Protein AF-J7L8Z0-F1 (afdb_monomer_lite)

Sequence (323 aa):
MDLDLRAHRSLLRGHLERHDTALLTEAPDPDLFAWCDGHVHELVLPVGTTVPPVPPPPPVTTMNRRTERAGSDGWVSAHLYTDSTLFLQVLAALSDLPGLLDAPVEAWFVRYRDHEGPHLRLRVKASAPTGALESALGRWASDLQTAGVLHTLATRAYRPEYARYGPSPAMEAAETVFVHDSRSALAQLDAANEGFGSYRVLSALSLLRIGQAMGASPAWLTEHLPRSVRPVDREALDLARHLYTHPDELPSELALVWERRDRSLATYRRHLNHPRRVLSSLWHMHHNRVHGPDREDEHHLLSLTRALVLSLLHHPQSAHALI

Structure (mmCIF, N/CA/C/O backbone):
data_AF-J7L8Z0-F1
#
_entry.id   AF-J7L8Z0-F1
#
loop_
_atom_site.group_PDB
_atom_site.id
_atom_site.type_symbol
_atom_site.label_atom_id
_atom_site.label_alt_id
_atom_site.label_comp_id
_atom_site.label_asym_id
_atom_site.label_entity_id
_atom_site.label_seq_id
_atom_site.pdbx_PDB_ins_code
_atom_site.Cartn_x
_atom_site.Cartn_y
_atom_site.Cartn_z
_atom_site.occupancy
_atom_site.B_iso_or_equiv
_atom_site.auth_seq_id
_atom_site.auth_comp_id
_atom_site.auth_asym_id
_atom_site.auth_atom_id
_atom_site.pdbx_PDB_model_num
ATOM 1 N N . MET A 1 1 ? 59.253 -20.540 -29.337 1.00 83.19 1 MET A N 1
ATOM 2 C CA . MET A 1 1 ? 60.391 -19.882 -30.020 1.00 83.19 1 MET A CA 1
ATOM 3 C C . MET A 1 1 ? 61.459 -20.939 -30.224 1.00 83.19 1 MET A C 1
ATOM 5 O O . MET A 1 1 ? 61.767 -21.629 -29.269 1.00 83.19 1 MET A O 1
ATOM 9 N N . ASP A 1 2 ? 61.985 -21.074 -31.434 1.00 87.81 2 ASP A N 1
ATOM 10 C CA . ASP A 1 2 ? 62.998 -22.084 -31.788 1.00 87.81 2 ASP A CA 1
ATOM 11 C C . ASP A 1 2 ? 64.369 -21.411 -31.962 1.00 87.81 2 ASP A C 1
ATOM 13 O O . ASP A 1 2 ? 64.502 -20.526 -32.807 1.00 87.81 2 ASP A O 1
ATOM 17 N N . LEU A 1 3 ? 65.363 -21.792 -31.154 1.00 89.00 3 LEU A N 1
ATOM 18 C CA . LEU A 1 3 ? 66.690 -21.165 -31.129 1.00 89.00 3 LEU A CA 1
ATOM 19 C C . LEU A 1 3 ? 67.636 -21.647 -32.238 1.00 89.00 3 LEU A C 1
ATOM 21 O O . LEU A 1 3 ? 68.645 -20.981 -32.490 1.00 89.00 3 LEU A O 1
ATOM 25 N N . ASP A 1 4 ? 67.310 -22.716 -32.958 1.00 91.62 4 ASP A N 1
ATOM 26 C CA . ASP A 1 4 ? 68.096 -23.137 -34.120 1.00 91.62 4 ASP A CA 1
ATOM 27 C C . ASP A 1 4 ? 67.864 -22.182 -35.301 1.00 91.62 4 ASP A C 1
ATOM 29 O O . ASP A 1 4 ? 68.780 -21.848 -36.072 1.00 91.62 4 ASP A O 1
ATOM 33 N N . LEU A 1 5 ? 66.673 -21.581 -35.361 1.00 93.50 5 LEU A N 1
ATOM 34 C CA . LEU A 1 5 ? 66.310 -20.584 -36.360 1.00 93.50 5 LEU A CA 1
ATOM 35 C C . LEU A 1 5 ? 66.966 -19.222 -36.079 1.00 93.50 5 LEU A C 1
ATOM 37 O O . LEU A 1 5 ? 66.805 -18.598 -35.027 1.00 93.50 5 LEU A O 1
ATOM 41 N N . ARG A 1 6 ? 67.703 -18.699 -37.071 1.00 92.00 6 ARG A N 1
ATOM 42 C CA . ARG A 1 6 ? 68.396 -17.396 -36.969 1.00 92.00 6 ARG A CA 1
ATOM 43 C C . ARG A 1 6 ? 67.443 -16.230 -36.690 1.00 92.00 6 ARG A C 1
ATOM 45 O O . ARG A 1 6 ? 67.796 -15.335 -35.927 1.00 92.00 6 ARG A O 1
ATOM 52 N N . ALA A 1 7 ? 66.246 -16.249 -37.276 1.00 90.62 7 ALA A N 1
ATOM 53 C CA . ALA A 1 7 ? 65.253 -15.191 -37.097 1.00 90.62 7 ALA A CA 1
ATOM 54 C C . ALA A 1 7 ? 64.799 -15.069 -35.631 1.00 90.62 7 ALA A C 1
ATOM 56 O O . ALA A 1 7 ? 64.769 -13.976 -35.073 1.00 90.62 7 ALA A O 1
ATOM 57 N N . HIS A 1 8 ? 64.537 -16.195 -34.970 1.00 93.69 8 HIS A N 1
ATOM 58 C CA . HIS A 1 8 ? 64.130 -16.233 -33.565 1.00 93.69 8 HIS A CA 1
ATOM 59 C C . HIS A 1 8 ? 65.249 -15.817 -32.608 1.00 93.69 8 HIS A C 1
ATOM 61 O O . HIS A 1 8 ? 65.003 -15.072 -31.662 1.00 93.69 8 HIS A O 1
ATOM 67 N N . ARG A 1 9 ? 66.501 -16.202 -32.890 1.00 93.50 9 ARG A N 1
ATOM 68 C CA . ARG A 1 9 ? 67.661 -15.696 -32.136 1.00 93.50 9 ARG A CA 1
ATOM 69 C C . ARG A 1 9 ? 67.802 -14.179 -32.234 1.00 93.50 9 ARG A C 1
ATOM 71 O O . ARG A 1 9 ? 68.155 -13.538 -31.247 1.00 93.50 9 ARG A O 1
ATOM 78 N N . SER A 1 10 ? 67.500 -13.600 -33.397 1.00 93.19 10 SER A N 1
ATOM 79 C CA . SER A 1 10 ? 67.490 -12.144 -33.569 1.00 93.19 10 SER A CA 1
ATOM 80 C C . SER A 1 10 ? 66.391 -11.476 -32.739 1.00 93.19 10 SER A C 1
ATOM 82 O O . SER A 1 10 ? 66.625 -10.406 -32.183 1.00 93.19 10 SER A O 1
ATOM 84 N N . LEU A 1 11 ? 65.217 -12.106 -32.613 1.00 92.00 11 LEU A N 1
ATOM 85 C CA . LEU A 1 11 ? 64.127 -11.610 -31.765 1.00 92.00 11 LEU A CA 1
ATOM 86 C C . LEU A 1 11 ? 64.491 -11.653 -30.278 1.00 92.00 11 LEU A C 1
ATOM 88 O O . LEU A 1 11 ? 64.279 -10.663 -29.582 1.00 92.00 11 LEU A O 1
ATOM 92 N N . LEU A 1 12 ? 65.088 -12.754 -29.807 1.00 92.88 12 LEU A N 1
ATOM 93 C CA . LEU A 1 12 ? 65.561 -12.862 -28.424 1.00 92.88 12 LEU A CA 1
ATOM 94 C C . LEU A 1 12 ? 66.636 -11.812 -28.118 1.00 92.88 12 LEU A C 1
ATOM 96 O O . LEU A 1 12 ? 66.564 -11.142 -27.092 1.00 92.88 12 LEU A O 1
ATOM 100 N N . ARG A 1 13 ? 67.599 -11.618 -29.029 1.00 92.19 13 ARG A N 1
ATOM 101 C CA . ARG A 1 13 ? 68.627 -10.579 -28.884 1.00 92.19 13 ARG A CA 1
ATOM 102 C C . ARG A 1 13 ? 68.011 -9.184 -28.807 1.00 92.19 13 ARG A C 1
ATOM 104 O O . ARG A 1 13 ? 68.317 -8.448 -27.880 1.00 92.19 13 ARG A O 1
ATOM 111 N N . GLY A 1 14 ? 67.090 -8.860 -29.713 1.00 94.00 14 GLY A N 1
ATOM 112 C CA . GLY A 1 14 ? 66.403 -7.570 -29.695 1.00 94.00 14 GLY A CA 1
ATOM 113 C C . GLY A 1 14 ? 65.519 -7.360 -28.460 1.00 94.00 14 GLY A C 1
ATOM 114 O O . GLY A 1 14 ? 65.266 -6.215 -28.098 1.00 94.00 14 GLY A O 1
ATOM 115 N N . HIS A 1 15 ? 65.025 -8.426 -27.820 1.00 91.50 15 HIS A N 1
ATOM 116 C CA . HIS A 1 15 ? 64.326 -8.341 -26.533 1.00 91.50 15 HIS A CA 1
ATOM 117 C C . HIS A 1 15 ? 65.303 -8.054 -25.384 1.00 91.50 15 HIS A C 1
ATOM 119 O O . HIS A 1 15 ? 65.047 -7.156 -24.587 1.00 91.50 15 HIS A O 1
ATOM 125 N N . LEU A 1 16 ? 66.442 -8.753 -25.340 1.00 94.56 16 LEU A N 1
ATOM 126 C CA . LEU A 1 16 ? 67.491 -8.539 -24.338 1.00 94.56 16 LEU A CA 1
ATOM 127 C C . LEU A 1 16 ? 68.101 -7.136 -24.421 1.00 94.56 16 LEU A C 1
ATOM 129 O O . LEU A 1 16 ? 68.278 -6.500 -23.394 1.00 94.56 16 LEU A O 1
ATOM 133 N N . GLU A 1 17 ? 68.341 -6.618 -25.625 1.00 94.25 17 GLU A N 1
ATOM 134 C CA . GLU A 1 17 ? 68.818 -5.241 -25.832 1.00 94.25 17 GLU A CA 1
ATOM 135 C C . GLU A 1 17 ? 67.828 -4.179 -25.324 1.00 94.25 17 GLU A C 1
ATOM 137 O O . GLU A 1 17 ? 68.221 -3.049 -25.051 1.00 94.25 17 GLU A O 1
ATOM 142 N N . ARG A 1 18 ? 66.535 -4.519 -25.219 1.00 92.31 18 ARG A N 1
ATOM 143 C CA . ARG A 1 18 ? 65.474 -3.598 -24.782 1.00 92.31 18 ARG A CA 1
ATOM 144 C C . ARG A 1 18 ? 65.127 -3.701 -23.300 1.00 92.31 18 ARG A C 1
ATOM 146 O O . ARG A 1 18 ? 64.624 -2.728 -22.745 1.00 92.31 18 ARG A O 1
ATOM 153 N N . HIS A 1 19 ? 65.313 -4.867 -22.689 1.00 90.88 19 HIS A N 1
ATOM 154 C CA . HIS A 1 19 ? 64.791 -5.167 -21.352 1.00 90.88 19 HIS A CA 1
ATOM 155 C C . HIS A 1 19 ? 65.843 -5.754 -20.394 1.00 90.88 19 HIS A C 1
ATOM 157 O O . HIS A 1 19 ? 65.486 -6.154 -19.285 1.00 90.88 19 HIS A O 1
ATOM 163 N N . ASP A 1 20 ? 67.112 -5.825 -20.819 1.00 88.69 20 ASP A N 1
ATOM 164 C CA . ASP A 1 20 ? 68.312 -6.318 -20.111 1.00 88.69 20 ASP A CA 1
ATOM 165 C C . ASP A 1 20 ? 68.251 -7.759 -19.570 1.00 88.69 20 ASP A C 1
ATOM 167 O O . ASP A 1 20 ? 69.265 -8.335 -19.177 1.00 88.69 20 ASP A O 1
ATOM 171 N N . THR A 1 21 ? 67.076 -8.386 -19.574 1.00 90.50 21 THR A N 1
ATOM 172 C CA . THR A 1 21 ? 66.820 -9.729 -19.053 1.00 90.50 21 THR A CA 1
ATOM 173 C C . THR A 1 21 ? 65.762 -10.435 -19.898 1.00 90.50 21 THR A C 1
ATOM 175 O O . THR A 1 21 ? 64.920 -9.799 -20.530 1.00 90.50 21 THR A O 1
ATOM 178 N N . ALA A 1 22 ? 65.814 -11.768 -19.935 1.00 90.88 22 ALA A N 1
ATOM 179 C CA . ALA A 1 22 ? 64.791 -12.603 -20.555 1.00 90.88 22 ALA A CA 1
ATOM 180 C C . ALA A 1 22 ? 64.582 -13.859 -19.706 1.00 90.88 22 ALA A C 1
ATOM 182 O O . ALA A 1 22 ? 65.549 -14.537 -19.353 1.00 90.88 22 ALA A O 1
ATOM 183 N N . LEU A 1 23 ? 63.324 -14.178 -19.399 1.00 91.25 23 LEU A N 1
ATOM 184 C CA . LEU A 1 23 ? 62.951 -15.449 -18.786 1.00 91.25 23 LEU A CA 1
ATOM 185 C C . LEU A 1 23 ? 62.635 -16.452 -19.897 1.00 91.25 23 LEU A C 1
ATOM 187 O O . LEU A 1 23 ? 61.749 -16.215 -20.716 1.00 91.25 23 LEU A O 1
ATOM 191 N N . LEU A 1 24 ? 63.359 -17.568 -19.918 1.00 89.06 24 LEU A N 1
ATOM 192 C CA . LEU A 1 24 ? 63.098 -18.680 -20.823 1.00 89.06 24 LEU A CA 1
ATOM 193 C C . LEU A 1 24 ? 62.499 -19.828 -20.019 1.00 89.06 24 LEU A C 1
ATOM 195 O O . LEU A 1 24 ? 63.087 -20.270 -19.033 1.00 89.06 24 LEU A O 1
ATOM 199 N N . THR A 1 25 ? 61.339 -20.305 -20.451 1.00 88.44 25 THR A N 1
ATOM 200 C CA . THR A 1 25 ? 60.729 -21.532 -19.948 1.00 88.44 25 THR A CA 1
ATOM 201 C C . THR A 1 25 ? 60.770 -22.592 -21.035 1.00 88.44 25 THR A C 1
ATOM 203 O O . THR A 1 25 ? 60.732 -22.282 -22.229 1.00 88.44 25 THR A O 1
ATOM 206 N N . GLU A 1 26 ? 60.890 -23.848 -20.619 1.00 86.19 26 GLU A N 1
ATOM 207 C CA . GLU A 1 26 ? 60.828 -24.978 -21.535 1.00 86.19 26 GLU A CA 1
ATOM 208 C C . GLU A 1 26 ? 59.459 -25.005 -22.221 1.00 86.19 26 GLU A C 1
ATOM 210 O O . GLU A 1 26 ? 58.419 -24.828 -21.578 1.00 86.19 26 GLU A O 1
ATOM 215 N N . ALA A 1 27 ? 59.467 -25.162 -23.544 1.00 81.94 27 ALA A N 1
ATOM 216 C CA . ALA A 1 27 ? 58.235 -25.352 -24.285 1.00 81.94 27 ALA A CA 1
ATOM 217 C C . ALA A 1 27 ? 57.724 -26.777 -24.016 1.00 81.94 27 ALA A C 1
ATOM 219 O O . ALA A 1 27 ? 58.529 -27.707 -24.031 1.00 81.94 27 ALA A O 1
ATOM 220 N N . PRO A 1 28 ? 56.416 -26.966 -23.781 1.00 78.12 28 PRO A N 1
ATOM 221 C CA . PRO A 1 28 ? 55.851 -28.304 -23.662 1.00 78.12 28 PRO A CA 1
ATOM 222 C C . PRO A 1 28 ? 56.090 -29.102 -24.950 1.00 78.12 28 PRO A C 1
ATOM 224 O O . PRO A 1 28 ? 56.156 -28.525 -26.040 1.00 78.12 28 PRO A O 1
ATOM 227 N N . ASP A 1 29 ? 56.199 -30.422 -24.808 1.00 81.12 29 ASP A N 1
ATOM 228 C CA . ASP A 1 29 ? 56.335 -31.344 -25.936 1.00 81.12 29 ASP A CA 1
ATOM 229 C C . ASP A 1 29 ? 55.181 -31.123 -26.940 1.00 81.12 29 ASP A C 1
ATOM 231 O O . ASP A 1 29 ? 54.016 -31.117 -26.522 1.00 81.12 29 ASP A O 1
ATOM 235 N N . PRO A 1 30 ? 55.468 -30.908 -28.240 1.00 72.50 30 PRO A N 1
ATOM 236 C CA . PRO A 1 30 ? 54.448 -30.743 -29.272 1.00 72.50 30 PRO A CA 1
ATOM 237 C C . PRO A 1 30 ? 53.369 -31.837 -29.275 1.00 72.50 30 PRO A C 1
ATOM 239 O O . PRO A 1 30 ? 52.206 -31.539 -29.563 1.00 72.50 30 PRO A O 1
ATOM 242 N N . ASP A 1 31 ? 53.716 -33.069 -28.891 1.00 77.62 31 ASP A N 1
ATOM 243 C CA . ASP A 1 31 ? 52.784 -34.200 -28.851 1.00 77.62 31 ASP A CA 1
ATOM 244 C C . ASP A 1 31 ? 51.709 -34.045 -27.755 1.00 77.62 31 ASP A C 1
ATOM 246 O O . ASP A 1 31 ? 50.625 -34.628 -27.847 1.00 77.62 31 ASP A O 1
ATOM 250 N N . LEU A 1 32 ? 51.934 -33.188 -26.748 1.00 75.75 32 LEU A N 1
ATOM 251 C CA . LEU A 1 32 ? 50.948 -32.882 -25.701 1.00 75.75 32 LEU A CA 1
ATOM 252 C C . LEU A 1 32 ? 49.736 -32.099 -26.224 1.00 75.75 32 LEU A C 1
ATOM 254 O O . LEU A 1 32 ? 48.696 -32.073 -25.565 1.00 75.75 32 LEU A O 1
ATOM 258 N N . PHE A 1 33 ? 49.834 -31.488 -27.408 1.00 78.00 33 PHE A N 1
ATOM 259 C CA . PHE A 1 33 ? 48.729 -30.762 -28.039 1.00 78.00 33 PHE A CA 1
ATOM 260 C C . PHE A 1 33 ? 47.867 -31.644 -28.958 1.00 78.00 33 PHE A C 1
ATOM 262 O O . PHE A 1 33 ? 46.893 -31.155 -29.534 1.00 78.00 33 PHE A O 1
ATOM 269 N N . ALA A 1 34 ? 48.178 -32.942 -29.085 1.00 77.31 34 ALA A N 1
ATOM 270 C CA . ALA A 1 34 ? 47.503 -33.857 -30.012 1.00 77.31 34 ALA A CA 1
ATOM 271 C C . ALA A 1 34 ? 45.989 -33.994 -29.770 1.00 77.31 34 ALA A C 1
ATOM 273 O O . ALA A 1 34 ? 45.238 -34.278 -30.697 1.00 77.31 34 ALA A O 1
ATOM 274 N N . TRP A 1 35 ? 45.514 -33.749 -28.545 1.00 80.88 35 TRP A N 1
ATOM 275 C CA . TRP A 1 35 ? 44.084 -33.793 -28.224 1.00 80.88 35 TRP A CA 1
ATOM 276 C C . TRP A 1 35 ? 43.274 -32.628 -28.820 1.00 80.88 35 TRP A C 1
ATOM 278 O O . TRP A 1 35 ? 42.047 -32.684 -28.829 1.00 80.88 35 TRP A O 1
ATOM 288 N N . CYS A 1 36 ? 43.948 -31.590 -29.321 1.00 83.69 36 CYS A N 1
ATOM 289 C CA . CYS A 1 36 ? 43.356 -30.428 -29.980 1.00 83.69 36 CYS A CA 1
ATOM 290 C C . CYS A 1 36 ? 43.982 -30.229 -31.375 1.00 83.69 36 CYS A C 1
ATOM 292 O O . CYS A 1 36 ? 44.401 -29.127 -31.718 1.00 83.69 36 CYS A O 1
ATOM 294 N N . ASP A 1 37 ? 44.138 -31.313 -32.146 1.00 81.00 37 ASP A N 1
ATOM 295 C CA . ASP A 1 37 ? 44.726 -31.320 -33.500 1.00 81.00 37 ASP A CA 1
ATOM 296 C C . ASP A 1 37 ? 46.104 -30.625 -33.600 1.00 81.00 37 ASP A C 1
ATOM 298 O O . ASP A 1 37 ? 46.476 -30.065 -34.631 1.00 81.00 37 ASP A O 1
ATOM 302 N N . GLY A 1 38 ? 46.884 -30.641 -32.512 1.00 80.38 38 GLY A N 1
ATOM 303 C CA . GLY A 1 38 ? 48.198 -29.994 -32.446 1.00 80.38 38 GLY A CA 1
ATOM 304 C C . GLY A 1 38 ? 48.155 -28.478 -32.207 1.00 80.38 38 GLY A C 1
ATOM 305 O O . GLY A 1 38 ? 49.195 -27.820 -32.262 1.00 80.38 38 GLY A O 1
ATOM 306 N N . HIS A 1 39 ? 46.984 -27.898 -31.926 1.00 80.62 39 HIS A N 1
ATOM 307 C CA . HIS A 1 39 ? 46.839 -26.476 -31.619 1.00 80.62 39 HIS A CA 1
ATOM 308 C C . HIS A 1 39 ? 47.124 -26.160 -30.144 1.00 80.62 39 HIS A C 1
ATOM 310 O O . HIS A 1 39 ? 46.625 -26.821 -29.230 1.00 80.62 39 HIS A O 1
ATOM 316 N N . VAL A 1 40 ? 47.869 -25.073 -29.910 1.00 83.25 40 VAL A N 1
ATOM 317 C CA . VAL A 1 40 ? 48.102 -24.503 -28.572 1.00 83.25 40 VAL A CA 1
ATOM 318 C C . VAL A 1 40 ? 46.790 -23.954 -28.004 1.00 83.25 40 VAL A C 1
ATOM 320 O O . VAL A 1 40 ? 46.080 -23.214 -28.683 1.00 83.25 40 VAL A O 1
ATOM 323 N N . HIS A 1 41 ? 46.482 -24.288 -26.753 1.00 82.75 41 HIS A N 1
ATOM 324 C CA . HIS A 1 41 ? 45.248 -23.896 -26.069 1.00 82.75 41 HIS A CA 1
ATOM 325 C C . HIS A 1 41 ? 45.503 -23.648 -24.574 1.00 82.75 41 HIS A C 1
ATOM 327 O O . HIS A 1 41 ? 46.445 -24.185 -23.993 1.00 82.75 41 HIS A O 1
ATOM 333 N N . GLU A 1 42 ? 44.639 -22.853 -23.943 1.00 84.69 42 GLU A N 1
ATOM 334 C CA . GLU A 1 42 ? 44.657 -22.566 -22.505 1.00 84.69 42 GLU A CA 1
ATOM 335 C C . GLU A 1 42 ? 43.303 -22.948 -21.896 1.00 84.69 42 GLU A C 1
ATOM 337 O O . GLU A 1 42 ? 42.250 -22.632 -22.452 1.00 84.69 42 GLU A O 1
ATOM 342 N N . LEU A 1 43 ? 43.326 -23.635 -20.751 1.00 82.69 43 LEU A N 1
ATOM 343 C CA . LEU A 1 43 ? 42.126 -23.990 -19.995 1.00 82.69 43 LEU A CA 1
ATOM 344 C C . LEU A 1 43 ? 42.038 -23.123 -18.741 1.00 82.69 43 LEU A C 1
ATOM 346 O O . LEU A 1 43 ? 42.836 -23.267 -17.817 1.00 82.69 43 LEU A O 1
ATOM 350 N N . VAL A 1 44 ? 41.029 -22.255 -18.689 1.00 86.88 44 VAL A N 1
ATOM 351 C CA . VAL A 1 44 ? 40.745 -21.420 -17.517 1.00 86.88 44 VAL A CA 1
ATOM 352 C C . VAL A 1 44 ? 39.599 -22.044 -16.732 1.00 86.88 44 VAL A C 1
ATOM 354 O O . VAL A 1 44 ? 38.452 -22.046 -17.175 1.00 86.88 44 VAL A O 1
ATOM 357 N N . LEU A 1 45 ? 39.912 -22.575 -15.551 1.00 85.62 45 LEU A N 1
ATOM 358 C CA . LEU A 1 45 ? 38.937 -23.194 -14.656 1.00 85.62 45 LEU A CA 1
ATOM 359 C C . LEU A 1 45 ? 38.660 -22.260 -13.469 1.00 85.62 45 LEU A C 1
ATOM 361 O O . LEU A 1 45 ? 39.488 -22.177 -12.558 1.00 85.62 45 LEU A O 1
ATOM 365 N N . PRO A 1 46 ? 37.519 -21.547 -13.438 1.00 77.69 46 PRO A N 1
ATOM 366 C CA . PRO A 1 46 ? 37.149 -20.764 -12.271 1.00 77.69 46 PRO A CA 1
ATOM 367 C C . PRO A 1 46 ? 36.807 -21.710 -11.120 1.00 77.69 46 PRO A C 1
ATOM 369 O O . PRO A 1 46 ? 35.897 -22.533 -11.217 1.00 77.69 46 PRO A O 1
ATOM 372 N N . VAL A 1 47 ? 37.533 -21.580 -10.015 1.00 84.75 47 VAL A N 1
ATOM 373 C CA . VAL A 1 47 ? 37.254 -22.322 -8.784 1.00 84.75 47 VAL A CA 1
ATOM 374 C C . VAL A 1 47 ? 36.490 -21.441 -7.802 1.00 84.75 47 VAL A C 1
ATOM 376 O O . VAL A 1 47 ? 36.815 -20.271 -7.603 1.00 84.75 47 VAL A O 1
ATOM 379 N N . GLY A 1 48 ? 35.457 -22.014 -7.189 1.00 82.69 48 GLY A N 1
ATOM 380 C CA . GLY A 1 48 ? 34.668 -21.396 -6.128 1.00 82.69 48 GLY A CA 1
ATOM 381 C C . GLY A 1 48 ? 34.684 -22.268 -4.878 1.00 82.69 48 GLY A C 1
ATOM 382 O O . GLY A 1 48 ? 34.829 -23.487 -4.962 1.00 82.69 48 GLY A O 1
ATOM 383 N N . THR A 1 49 ? 34.546 -21.652 -3.706 1.00 81.25 49 THR A N 1
ATOM 384 C CA . THR A 1 49 ? 34.424 -22.403 -2.452 1.00 81.25 49 THR A CA 1
ATOM 385 C C . THR A 1 49 ? 33.099 -23.167 -2.407 1.00 81.25 49 THR A C 1
ATOM 387 O O . THR A 1 49 ? 32.048 -22.620 -2.738 1.00 81.25 49 THR A O 1
ATOM 390 N N . THR A 1 50 ? 33.137 -24.429 -1.979 1.00 81.00 50 THR A N 1
ATOM 391 C CA . THR A 1 50 ? 31.940 -25.225 -1.653 1.00 81.00 50 THR A CA 1
ATOM 392 C C . THR A 1 50 ? 31.473 -25.004 -0.212 1.00 81.00 50 THR A C 1
ATOM 394 O O . THR A 1 50 ? 30.442 -25.537 0.197 1.00 81.00 50 THR A O 1
ATOM 397 N N . VAL A 1 51 ? 32.218 -24.213 0.568 1.00 84.06 51 VAL A N 1
ATOM 398 C CA . VAL A 1 51 ? 31.861 -23.852 1.940 1.00 84.06 51 VAL A CA 1
ATOM 399 C C . VAL A 1 51 ? 30.762 -22.786 1.901 1.00 84.06 51 VAL A C 1
ATOM 401 O O . VAL A 1 51 ? 30.939 -21.768 1.225 1.00 84.06 51 VAL A O 1
ATOM 404 N N . PRO A 1 52 ? 29.648 -22.968 2.635 1.00 72.56 52 PRO A N 1
ATOM 405 C CA . PRO A 1 52 ? 28.628 -21.937 2.763 1.00 72.56 52 PRO A CA 1
ATOM 406 C C . PRO A 1 52 ? 29.257 -20.640 3.290 1.00 72.56 52 PRO A C 1
ATOM 408 O O . PRO A 1 52 ? 30.002 -20.692 4.274 1.00 72.56 52 PRO A O 1
ATOM 411 N N . PRO A 1 53 ? 28.985 -19.476 2.677 1.00 75.19 53 PRO A N 1
ATOM 412 C CA . PRO A 1 53 ? 29.511 -18.216 3.175 1.00 75.19 53 PRO A CA 1
ATOM 413 C C . PRO A 1 53 ? 29.025 -17.993 4.608 1.00 75.19 53 PRO A C 1
ATOM 415 O O . PRO A 1 53 ? 27.830 -18.100 4.893 1.00 75.19 53 PRO A O 1
ATOM 418 N N . VAL A 1 54 ? 29.952 -17.670 5.513 1.00 78.56 54 VAL A N 1
ATOM 419 C CA . VAL A 1 54 ? 29.587 -17.192 6.849 1.00 78.56 54 VAL A CA 1
ATOM 420 C C . VAL A 1 54 ? 28.821 -15.883 6.645 1.00 78.56 54 VAL A C 1
ATOM 422 O O . VAL A 1 54 ? 29.369 -14.969 6.019 1.00 78.56 54 VAL A O 1
ATOM 425 N N . PRO A 1 55 ? 27.564 -15.772 7.115 1.00 72.38 55 PRO A N 1
ATOM 426 C CA . PRO A 1 55 ? 26.822 -14.534 6.975 1.00 72.38 55 PRO A CA 1
ATOM 427 C C . PRO A 1 55 ? 27.622 -13.413 7.6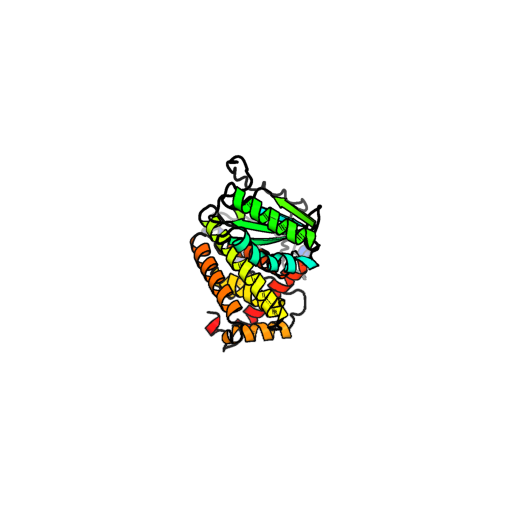48 1.00 72.38 55 PRO A C 1
ATOM 429 O O . PRO A 1 55 ? 28.069 -13.601 8.785 1.00 72.38 55 PRO A O 1
ATOM 432 N N . PRO A 1 56 ? 27.819 -12.255 6.991 1.00 69.50 56 PRO A N 1
ATOM 433 C CA . PRO A 1 56 ? 28.394 -11.112 7.677 1.00 69.50 56 PRO A CA 1
ATOM 434 C C . PRO A 1 56 ? 27.532 -10.809 8.911 1.00 69.50 56 PRO A C 1
ATOM 436 O O . PRO A 1 56 ? 26.301 -10.923 8.831 1.00 69.50 56 PRO A O 1
ATOM 439 N N . PRO A 1 57 ? 28.138 -10.444 10.057 1.00 66.19 57 PRO A N 1
ATOM 440 C CA . PRO A 1 57 ? 27.355 -10.021 11.203 1.00 66.19 57 PRO A CA 1
ATOM 441 C C . PRO A 1 57 ? 26.449 -8.866 10.755 1.00 66.19 57 PRO A C 1
ATOM 443 O O . PRO A 1 57 ? 26.915 -7.966 10.044 1.00 66.19 57 PRO A O 1
ATOM 446 N N . PRO A 1 58 ? 25.153 -8.888 11.111 1.00 59.34 58 PRO A N 1
ATOM 447 C CA . PRO A 1 58 ? 24.261 -7.801 10.751 1.00 59.34 58 PRO A CA 1
ATOM 448 C C . PRO A 1 58 ? 24.833 -6.493 11.313 1.00 59.34 58 PRO A C 1
ATOM 450 O O . PRO A 1 58 ? 25.357 -6.501 12.432 1.00 59.34 58 PRO A O 1
ATOM 453 N N . PRO A 1 59 ? 24.759 -5.370 10.578 1.00 58.91 59 PRO A N 1
ATOM 454 C CA . PRO A 1 59 ? 25.171 -4.085 11.120 1.00 58.91 59 PRO A CA 1
ATOM 455 C C . PRO A 1 59 ? 24.365 -3.813 12.394 1.00 58.91 59 PRO A C 1
ATOM 457 O O . PRO A 1 59 ? 23.148 -3.631 12.354 1.00 58.91 59 PRO A O 1
ATOM 460 N N . VAL A 1 60 ? 25.043 -3.828 13.542 1.00 49.19 60 VAL A N 1
ATOM 461 C CA . VAL A 1 60 ? 24.424 -3.516 14.829 1.00 49.19 60 VAL A CA 1
ATOM 462 C C . VAL A 1 60 ? 24.371 -2.000 14.945 1.00 49.19 60 VAL A C 1
ATOM 464 O O . VAL A 1 60 ? 25.317 -1.360 15.395 1.00 49.19 60 VAL A O 1
ATOM 467 N N . THR A 1 61 ? 23.259 -1.400 14.530 1.00 47.69 61 THR A N 1
ATOM 468 C CA . THR A 1 61 ? 22.928 -0.045 14.973 1.00 47.69 61 THR A CA 1
ATOM 469 C C . THR A 1 61 ? 22.432 -0.151 16.412 1.00 47.69 61 THR A C 1
ATOM 471 O O . THR A 1 61 ? 21.331 -0.639 16.667 1.00 47.69 61 THR A O 1
ATOM 474 N N . THR A 1 62 ? 23.251 0.267 17.375 1.00 41.00 62 THR A N 1
ATOM 475 C CA . THR A 1 62 ? 22.836 0.403 18.773 1.00 41.00 62 THR A CA 1
ATOM 476 C C . THR A 1 62 ? 21.812 1.533 18.880 1.00 41.00 62 THR A C 1
ATOM 478 O O . THR A 1 62 ? 22.142 2.706 19.021 1.00 41.00 62 THR A O 1
ATOM 481 N N . MET A 1 63 ? 20.530 1.181 18.779 1.00 50.53 63 MET A N 1
ATOM 482 C CA . MET A 1 63 ? 19.436 2.098 19.083 1.00 50.53 63 MET A CA 1
ATOM 483 C C . MET A 1 63 ? 19.361 2.287 20.596 1.00 50.53 63 MET A C 1
ATOM 485 O O . MET A 1 63 ? 19.241 1.319 21.351 1.00 50.53 63 MET A O 1
ATOM 489 N N . ASN A 1 64 ? 19.422 3.543 21.036 1.00 43.28 64 ASN A N 1
ATOM 490 C CA . ASN A 1 64 ? 19.155 3.915 22.416 1.00 43.28 64 ASN A CA 1
ATOM 491 C C . ASN A 1 64 ? 17.704 3.515 22.725 1.00 43.28 64 ASN A C 1
ATOM 493 O O . ASN A 1 64 ? 16.768 4.141 22.224 1.00 43.28 64 ASN A O 1
ATOM 497 N N . ARG A 1 65 ? 17.510 2.417 23.468 1.00 41.06 65 ARG A N 1
ATOM 498 C CA . ARG A 1 65 ? 16.187 1.932 23.878 1.00 41.06 65 ARG A CA 1
ATOM 499 C C . ARG A 1 65 ? 15.601 2.934 24.869 1.00 41.06 65 ARG A C 1
ATOM 501 O O . ARG A 1 65 ? 15.702 2.748 26.079 1.00 41.06 65 ARG A O 1
ATOM 508 N N . ARG A 1 66 ? 14.983 4.008 24.367 1.00 49.47 66 ARG A N 1
ATOM 509 C CA . ARG A 1 66 ? 13.980 4.748 25.138 1.00 49.47 66 ARG A CA 1
ATOM 510 C C . ARG A 1 66 ? 12.976 3.701 25.614 1.00 49.47 66 ARG A C 1
ATOM 512 O O . ARG A 1 66 ? 12.469 2.941 24.797 1.00 49.47 66 ARG A O 1
ATOM 519 N N . THR A 1 67 ? 12.780 3.606 26.927 1.00 44.38 67 THR A N 1
ATOM 520 C CA . THR A 1 67 ? 11.855 2.664 27.571 1.00 44.38 67 THR A CA 1
ATOM 521 C C . THR A 1 67 ? 10.537 2.623 26.806 1.00 44.38 67 THR A C 1
ATOM 523 O O . THR A 1 67 ? 9.811 3.616 26.763 1.00 44.38 67 THR A O 1
ATOM 526 N N . GLU A 1 68 ? 10.295 1.487 26.158 1.00 51.25 68 GLU A N 1
ATOM 527 C CA . GLU A 1 68 ? 9.226 1.276 25.191 1.00 51.25 68 GLU A CA 1
ATOM 528 C C . GLU A 1 68 ? 7.876 1.341 25.910 1.00 51.25 68 GLU A C 1
ATOM 530 O O . GLU A 1 68 ? 7.577 0.521 26.778 1.00 51.25 68 GLU A O 1
ATOM 535 N N . ARG A 1 69 ? 7.059 2.337 25.571 1.00 46.03 69 ARG A N 1
ATOM 536 C CA . ARG A 1 69 ? 5.665 2.426 26.013 1.00 46.03 69 ARG A CA 1
ATOM 537 C C . ARG A 1 69 ? 4.773 2.342 24.784 1.00 46.03 69 ARG A C 1
ATOM 539 O O . ARG A 1 69 ? 5.110 2.897 23.740 1.00 46.03 69 ARG A O 1
ATOM 546 N N . ALA A 1 70 ? 3.626 1.677 24.902 1.00 51.28 70 ALA A N 1
ATOM 547 C CA . ALA A 1 70 ? 2.565 1.856 23.916 1.00 51.28 70 ALA A CA 1
ATOM 548 C C . ALA A 1 70 ? 2.262 3.366 23.798 1.00 51.28 70 ALA A C 1
ATOM 550 O O . ALA A 1 70 ? 2.162 4.054 24.814 1.00 51.28 70 ALA A O 1
ATOM 551 N N . GLY A 1 71 ? 2.226 3.894 22.571 1.00 52.56 71 GLY A N 1
ATOM 552 C CA . GLY A 1 71 ? 1.967 5.316 22.320 1.00 52.56 71 GLY A CA 1
ATOM 553 C C . GLY A 1 71 ? 3.152 6.281 22.488 1.00 52.56 71 GLY A C 1
ATOM 554 O O . GLY A 1 71 ? 2.922 7.487 22.477 1.00 52.56 71 GLY A O 1
ATOM 555 N N . SER A 1 72 ? 4.405 5.819 22.630 1.00 51.38 72 SER A N 1
ATOM 556 C CA . SER A 1 72 ? 5.552 6.716 22.891 1.00 51.38 72 SER A CA 1
ATOM 557 C C . SER A 1 72 ? 5.930 7.664 21.743 1.00 51.38 72 SER A C 1
ATOM 559 O O . SER A 1 72 ? 6.564 8.682 22.011 1.00 51.38 72 SER A O 1
ATOM 561 N N . ASP A 1 73 ? 5.502 7.374 20.509 1.00 59.72 73 ASP A N 1
ATOM 562 C CA . ASP A 1 73 ? 5.845 8.145 19.299 1.00 59.72 73 ASP A CA 1
ATOM 563 C C . ASP A 1 73 ? 4.601 8.729 18.590 1.00 59.72 73 ASP A C 1
ATOM 565 O O . ASP A 1 73 ? 4.593 8.969 17.385 1.00 59.72 73 ASP A O 1
ATOM 569 N N . GLY A 1 74 ? 3.504 8.926 19.334 1.00 80.69 74 GLY A N 1
ATOM 570 C CA . GLY A 1 74 ? 2.243 9.488 18.823 1.00 80.69 74 GLY A CA 1
ATOM 571 C C . GLY A 1 74 ? 1.342 8.501 18.068 1.00 80.69 74 GLY A C 1
ATOM 572 O O . GLY A 1 74 ? 0.200 8.837 17.772 1.00 80.69 74 GLY A O 1
ATOM 573 N N . TRP A 1 75 ? 1.818 7.282 17.801 1.00 92.00 75 TRP A N 1
ATOM 574 C CA . TRP A 1 75 ? 1.032 6.198 17.207 1.00 92.00 75 TRP A CA 1
ATOM 575 C C . TRP A 1 75 ? 0.599 5.167 18.254 1.00 92.00 75 TRP A C 1
ATOM 577 O O . TRP A 1 75 ? 1.429 4.606 18.974 1.00 92.00 75 TRP A O 1
ATOM 587 N N . VAL A 1 76 ? -0.691 4.840 18.274 1.00 93.50 76 VAL A N 1
ATOM 588 C CA . VAL A 1 76 ? -1.241 3.656 18.945 1.00 93.50 76 VAL A CA 1
ATOM 589 C C . VAL A 1 76 ? -1.266 2.505 17.942 1.00 93.50 76 VAL A C 1
ATOM 591 O O . VAL A 1 76 ? -1.849 2.633 16.866 1.00 93.50 76 VAL A O 1
ATOM 594 N N . SER A 1 77 ? -0.625 1.379 18.271 1.00 94.88 77 SER A N 1
ATOM 595 C CA . SER A 1 77 ? -0.625 0.179 17.422 1.00 94.88 77 SER A CA 1
ATOM 596 C C . SER A 1 77 ? -1.642 -0.831 17.937 1.00 94.88 77 SER A C 1
ATOM 598 O O . SER A 1 77 ? -1.417 -1.491 18.952 1.00 94.88 77 SER A O 1
ATOM 600 N N . ALA A 1 78 ? -2.744 -0.959 17.207 1.00 95.62 78 ALA A N 1
ATOM 601 C CA . ALA A 1 78 ? -3.808 -1.924 17.425 1.00 95.62 78 ALA A CA 1
ATOM 602 C C . ALA A 1 78 ? -3.615 -3.135 16.503 1.00 95.62 78 ALA A C 1
ATOM 604 O O . ALA A 1 78 ? -3.532 -3.010 15.281 1.00 95.62 78 ALA A O 1
ATOM 605 N N . HIS A 1 79 ? -3.519 -4.322 17.087 1.00 97.06 79 HIS A N 1
ATOM 606 C CA . HIS A 1 79 ? -3.525 -5.588 16.367 1.00 97.06 79 HIS A CA 1
ATOM 607 C C . HIS A 1 79 ? -4.947 -6.140 16.424 1.00 97.06 79 HIS A C 1
ATOM 609 O O . HIS A 1 79 ? -5.449 -6.466 17.499 1.00 97.06 79 HIS A O 1
ATOM 615 N N . LEU A 1 80 ? -5.594 -6.169 15.266 1.00 97.81 80 LEU A N 1
ATOM 616 C CA . LEU A 1 80 ? -6.994 -6.517 15.077 1.00 97.81 80 LEU A CA 1
ATOM 617 C C . LEU A 1 80 ? -7.054 -7.900 14.456 1.00 97.81 80 LEU A C 1
ATOM 619 O O . LEU A 1 80 ? -6.948 -8.054 13.236 1.00 97.81 80 LEU A O 1
ATOM 623 N N . TYR A 1 81 ? -7.144 -8.910 15.304 1.00 97.44 81 TYR A N 1
ATOM 624 C CA . TYR A 1 81 ? -7.192 -10.275 14.840 1.00 97.44 81 TYR A CA 1
ATOM 625 C C . TYR A 1 81 ? -8.614 -10.615 14.385 1.00 97.44 81 TYR A C 1
ATOM 627 O O . TYR A 1 81 ? -9.598 -10.358 15.089 1.00 97.44 81 TYR A O 1
ATOM 635 N N . THR A 1 82 ? -8.712 -11.180 13.180 1.00 96.75 82 THR A N 1
ATOM 636 C CA . THR A 1 82 ? -9.952 -11.641 12.535 1.00 96.75 82 THR A CA 1
ATOM 637 C C . THR A 1 82 ? -9.626 -12.568 11.362 1.00 96.75 82 THR A C 1
ATOM 639 O O . THR A 1 82 ? -8.466 -12.660 10.962 1.00 96.75 82 THR A O 1
ATOM 642 N N . ASP A 1 83 ? -10.623 -13.249 10.796 1.00 94.69 83 ASP A N 1
ATOM 643 C CA . ASP A 1 83 ? -10.429 -13.975 9.543 1.00 94.69 83 ASP A CA 1
ATOM 644 C C . ASP A 1 83 ? -10.018 -13.009 8.417 1.00 94.69 83 ASP A C 1
ATOM 646 O O . ASP A 1 83 ? -10.535 -11.896 8.293 1.00 94.69 83 ASP A O 1
ATOM 650 N N . SER A 1 84 ? -9.093 -13.441 7.561 1.00 92.62 84 SER A N 1
ATOM 651 C CA . SER A 1 84 ? -8.659 -12.669 6.394 1.00 92.62 84 SER A CA 1
ATOM 652 C C . SER A 1 84 ? -9.802 -12.241 5.466 1.00 92.62 84 SER A C 1
ATOM 654 O O . SER A 1 84 ? -9.691 -11.186 4.841 1.00 92.62 84 SER A O 1
ATOM 656 N N . THR A 1 85 ? -10.903 -12.998 5.390 1.00 92.88 85 THR A N 1
ATOM 657 C CA . THR A 1 85 ? -12.081 -12.637 4.582 1.00 92.88 85 THR A CA 1
ATOM 658 C C . THR A 1 85 ? -12.842 -11.433 5.142 1.00 92.88 85 THR A C 1
ATOM 660 O O . THR A 1 85 ? -13.603 -10.802 4.414 1.00 92.88 85 THR A O 1
ATOM 663 N N . LEU A 1 86 ? -12.634 -11.086 6.417 1.00 95.31 86 LEU A N 1
ATOM 664 C CA . LEU A 1 86 ? -13.311 -9.984 7.110 1.00 95.31 86 LEU A CA 1
ATOM 665 C C . LEU A 1 86 ? -12.472 -8.701 7.168 1.00 95.31 86 LEU A C 1
ATOM 667 O O . LEU A 1 86 ? -12.963 -7.668 7.621 1.00 95.31 86 LEU A O 1
ATOM 671 N N . PHE A 1 87 ? -11.228 -8.714 6.673 1.00 95.19 87 PHE A N 1
ATOM 672 C CA . PHE A 1 87 ? -10.348 -7.539 6.714 1.00 95.19 87 PHE A CA 1
ATOM 673 C C . PHE A 1 87 ? -10.971 -6.299 6.075 1.00 95.19 87 PHE A C 1
ATOM 675 O O . PHE A 1 87 ? -10.841 -5.210 6.626 1.00 95.19 87 PHE A O 1
ATOM 682 N N . LEU A 1 88 ? -11.660 -6.447 4.941 1.00 92.88 88 LEU A N 1
ATOM 683 C CA . LEU A 1 88 ? -12.298 -5.307 4.278 1.00 92.88 88 LEU A CA 1
ATOM 684 C C . LEU A 1 88 ? -13.460 -4.738 5.096 1.00 92.88 88 LEU A C 1
ATOM 686 O O . LEU A 1 88 ? -13.626 -3.526 5.121 1.00 92.88 88 LEU A O 1
ATOM 690 N N . GLN A 1 89 ? -14.201 -5.575 5.827 1.00 94.75 89 GLN A N 1
ATOM 691 C CA . GLN A 1 89 ? -15.273 -5.108 6.711 1.00 94.75 89 GLN A CA 1
ATOM 692 C C . GLN A 1 89 ? -14.709 -4.325 7.904 1.00 94.75 89 GLN A C 1
ATOM 694 O O . GLN A 1 89 ? -15.210 -3.251 8.225 1.00 94.75 89 GLN A O 1
ATOM 699 N N . VAL A 1 90 ? -13.613 -4.806 8.509 1.00 95.88 90 VAL A N 1
ATOM 700 C CA . VAL A 1 90 ? -12.903 -4.067 9.570 1.00 95.88 90 VAL A CA 1
ATOM 701 C C . VAL A 1 90 ? -12.387 -2.720 9.056 1.00 95.88 90 VAL A C 1
ATOM 703 O O . VAL A 1 90 ? -12.502 -1.710 9.743 1.00 95.88 90 VAL A O 1
ATOM 706 N N . LEU A 1 91 ? -11.802 -2.693 7.855 1.00 94.50 91 LEU A N 1
ATOM 707 C CA . LEU A 1 91 ? -11.242 -1.470 7.275 1.00 94.50 91 LEU A CA 1
ATOM 708 C C . LEU A 1 91 ? -12.323 -0.473 6.846 1.00 94.50 91 LEU A C 1
ATOM 710 O O . LEU A 1 91 ? -12.108 0.725 7.003 1.00 94.50 91 LEU A O 1
ATOM 714 N N . ALA A 1 92 ? -13.474 -0.944 6.362 1.00 92.75 92 ALA A N 1
ATOM 715 C CA . ALA A 1 92 ? -14.623 -0.093 6.063 1.00 92.75 92 ALA A CA 1
ATOM 716 C C . ALA A 1 92 ? -15.134 0.613 7.329 1.00 92.75 92 ALA A C 1
ATOM 718 O O . ALA A 1 92 ? -15.348 1.819 7.309 1.00 92.75 92 ALA A O 1
ATOM 719 N N . ALA A 1 93 ? -15.211 -0.098 8.459 1.00 94.19 93 ALA A N 1
ATOM 720 C CA . ALA A 1 93 ? -15.626 0.472 9.744 1.00 94.19 93 ALA A CA 1
ATOM 721 C C . ALA A 1 93 ? -14.624 1.482 10.344 1.00 94.19 93 ALA A C 1
ATOM 723 O O . ALA A 1 93 ? -14.915 2.133 11.347 1.00 94.19 93 ALA A O 1
ATOM 724 N N . LEU A 1 94 ? -13.424 1.640 9.769 1.00 92.62 94 LEU A N 1
ATOM 725 C CA . LEU A 1 94 ? -12.436 2.610 10.252 1.00 92.62 94 LEU A CA 1
ATOM 726 C C . LEU A 1 94 ? -12.930 4.063 10.120 1.00 92.62 94 LEU A C 1
ATOM 728 O O . LEU A 1 94 ? -12.457 4.934 10.853 1.00 92.62 94 LEU A O 1
ATOM 732 N N . SER A 1 95 ? -13.884 4.329 9.217 1.00 91.44 95 SER A N 1
ATOM 733 C CA . SER A 1 95 ? -14.513 5.646 9.042 1.00 91.44 95 SER A CA 1
ATOM 734 C C . SER A 1 95 ? -15.261 6.145 10.277 1.00 91.44 95 SER A C 1
ATOM 736 O O . SER A 1 95 ? -15.474 7.349 10.398 1.00 91.44 95 SER A O 1
ATOM 738 N N . ASP A 1 96 ? -15.624 5.251 11.197 1.00 92.25 96 ASP A N 1
ATOM 739 C CA . ASP A 1 96 ? -16.419 5.581 12.384 1.00 92.25 96 ASP A CA 1
ATOM 740 C C . ASP A 1 96 ? -15.543 6.132 13.519 1.00 92.25 96 ASP A C 1
ATOM 742 O O . ASP A 1 96 ? -16.001 6.871 14.396 1.00 92.25 96 ASP A O 1
ATOM 746 N N . LEU A 1 97 ? -14.247 5.807 13.490 1.00 91.75 97 LEU A N 1
ATOM 747 C CA . LEU A 1 97 ? -13.305 6.123 14.559 1.00 91.75 97 LEU A CA 1
ATOM 748 C C . LEU A 1 97 ? -13.144 7.636 14.827 1.00 91.75 97 LEU A C 1
ATOM 750 O O . LEU A 1 97 ? -13.113 8.006 16.003 1.00 91.75 97 LEU A O 1
ATOM 754 N N . PRO A 1 98 ? -13.089 8.532 13.815 1.00 92.44 98 PRO A N 1
ATOM 755 C CA . PRO A 1 98 ? -13.104 9.976 14.047 1.00 92.44 98 PRO A CA 1
ATOM 756 C C . PRO A 1 98 ? -14.335 10.458 14.824 1.00 92.44 98 PRO A C 1
ATOM 758 O O . PRO A 1 98 ? -14.200 11.308 15.700 1.00 92.44 98 PRO A O 1
ATOM 761 N N . GLY A 1 99 ? -15.518 9.894 14.550 1.00 91.44 99 GLY A N 1
ATOM 762 C CA . GLY A 1 99 ? -16.757 10.244 15.253 1.00 91.44 99 GLY A CA 1
ATOM 763 C C . GLY A 1 99 ? -16.755 9.779 16.711 1.00 91.44 99 GLY A C 1
ATOM 764 O O . GLY A 1 99 ? -17.187 10.510 17.596 1.00 91.44 99 GLY A O 1
ATOM 765 N N . LEU A 1 100 ? -16.189 8.600 16.985 1.00 91.00 100 LEU A N 1
ATOM 766 C CA . LEU A 1 100 ? -16.036 8.072 18.349 1.00 91.00 100 LEU A CA 1
ATOM 767 C C . LEU A 1 100 ? -15.021 8.843 19.206 1.00 91.00 100 LEU A C 1
ATOM 769 O O . LEU A 1 100 ? -15.054 8.720 20.437 1.00 91.00 100 LEU A O 1
ATOM 773 N N . LEU A 1 101 ? -14.103 9.572 18.564 1.00 91.62 101 LEU A N 1
ATOM 774 C CA . LEU A 1 101 ? -13.052 10.362 19.205 1.00 91.62 101 LEU A CA 1
ATOM 775 C C . LEU A 1 101 ? -13.350 11.869 19.229 1.00 91.62 101 LEU A C 1
ATOM 777 O O . LEU A 1 101 ? -12.701 12.584 19.988 1.00 91.62 101 LEU A O 1
ATOM 781 N N . ASP A 1 102 ? -14.294 12.336 18.408 1.00 91.31 102 ASP A N 1
ATOM 782 C CA . ASP A 1 102 ? -14.541 13.757 18.121 1.00 91.31 102 ASP A CA 1
ATOM 783 C C . ASP A 1 102 ? -13.263 14.503 17.682 1.00 91.31 102 ASP A C 1
ATOM 785 O O . ASP A 1 102 ? -12.960 15.621 18.097 1.00 91.31 102 ASP A O 1
ATOM 789 N N . ALA A 1 103 ? -12.441 13.834 16.867 1.00 89.75 103 ALA A N 1
ATOM 790 C CA . ALA A 1 103 ? -11.185 14.379 16.364 1.00 89.75 103 ALA A CA 1
ATOM 791 C C . ALA A 1 103 ? -10.777 13.711 15.043 1.00 89.75 103 ALA A C 1
ATOM 793 O O . ALA A 1 103 ? -11.083 12.537 14.820 1.00 89.75 103 ALA A O 1
ATOM 794 N N . PRO A 1 104 ? -10.033 14.413 14.167 1.00 92.00 104 PRO A N 1
ATOM 795 C CA . PRO A 1 104 ? -9.467 13.793 12.980 1.00 92.00 104 PRO A CA 1
ATOM 796 C C . PRO A 1 104 ? -8.463 12.704 13.366 1.00 92.00 104 PRO A C 1
ATOM 798 O O . PRO A 1 104 ? -7.662 12.858 14.293 1.00 92.00 104 PRO A O 1
ATOM 801 N N . VAL A 1 105 ? -8.490 11.616 12.600 1.00 93.56 105 VAL A N 1
ATOM 802 C CA . VAL A 1 105 ? -7.632 10.453 12.806 1.00 93.56 105 VAL A CA 1
ATOM 803 C C . VAL A 1 105 ? -6.797 10.190 11.558 1.00 93.56 105 VAL A C 1
ATOM 805 O O . VAL A 1 105 ? -7.303 10.111 10.436 1.00 93.56 105 VAL A O 1
ATOM 808 N N . GLU A 1 106 ? -5.498 10.017 11.766 1.00 95.12 106 GLU A N 1
ATOM 809 C CA . GLU A 1 106 ? -4.589 9.437 10.790 1.00 95.12 106 GLU A CA 1
ATOM 810 C C . GLU A 1 106 ? -4.423 7.955 11.089 1.00 95.12 106 GLU A C 1
ATOM 812 O O . GLU A 1 106 ? -4.191 7.553 12.229 1.00 95.12 106 GLU A O 1
ATOM 817 N N . ALA A 1 107 ? -4.534 7.132 10.053 1.00 96.69 107 ALA A N 1
ATOM 818 C CA . ALA A 1 107 ? -4.391 5.700 10.201 1.00 96.69 107 ALA A CA 1
ATOM 819 C C . ALA A 1 107 ? -3.713 5.078 8.986 1.00 96.69 107 ALA A C 1
ATOM 821 O O . ALA A 1 107 ? -3.925 5.492 7.844 1.00 96.69 107 ALA A O 1
ATOM 822 N N . TRP A 1 108 ? -2.914 4.052 9.246 1.00 98.06 108 TRP A N 1
ATOM 823 C CA . TRP A 1 108 ? -2.389 3.168 8.218 1.00 98.06 108 TRP A CA 1
ATOM 824 C C . TRP A 1 108 ? -2.374 1.732 8.717 1.00 98.06 108 TRP A C 1
ATOM 826 O O . TRP A 1 108 ? -2.266 1.465 9.917 1.00 98.06 108 TRP A O 1
ATOM 836 N N . PHE A 1 109 ? -2.489 0.793 7.785 1.00 98.31 109 PHE A N 1
ATOM 837 C CA . PHE A 1 109 ? -2.597 -0.621 8.113 1.00 98.31 109 PHE A CA 1
ATOM 838 C C . PHE A 1 109 ? -1.617 -1.471 7.312 1.00 98.31 109 PHE A C 1
ATOM 840 O O . PHE A 1 109 ? -1.069 -1.051 6.291 1.00 98.31 109 PHE A O 1
ATOM 847 N N . VAL A 1 110 ? -1.404 -2.682 7.819 1.00 97.56 110 VAL A N 1
ATOM 848 C CA . VAL A 1 110 ? -0.675 -3.775 7.171 1.00 97.56 110 VAL A CA 1
ATOM 849 C C . VAL A 1 110 ? -1.456 -5.053 7.449 1.00 97.56 110 VAL A C 1
ATOM 851 O O . VAL A 1 110 ? -1.895 -5.261 8.584 1.00 97.56 110 VAL A O 1
ATOM 854 N N . ARG A 1 111 ? -1.615 -5.906 6.437 1.00 97.50 111 ARG A N 1
ATOM 855 C CA . ARG A 1 111 ? -2.184 -7.250 6.580 1.00 97.50 111 ARG A CA 1
ATOM 856 C C . ARG A 1 111 ? -1.089 -8.198 7.047 1.00 97.50 111 ARG A C 1
ATOM 858 O O . ARG A 1 111 ? -0.019 -8.257 6.441 1.00 97.50 111 ARG A O 1
ATOM 865 N N . TYR A 1 112 ? -1.333 -8.932 8.121 1.00 95.69 112 TYR A N 1
ATOM 866 C CA . TYR A 1 112 ? -0.325 -9.787 8.732 1.00 95.69 112 TYR A CA 1
ATOM 867 C C . TYR A 1 112 ? -0.906 -11.150 9.108 1.00 95.69 112 TYR A C 1
ATOM 869 O O . TYR A 1 112 ? -2.118 -11.332 9.211 1.00 95.69 112 TYR A O 1
ATOM 877 N N . ARG A 1 113 ? -0.016 -12.120 9.302 1.00 93.56 113 ARG A N 1
ATOM 878 C CA . ARG A 1 113 ? -0.330 -13.425 9.876 1.00 93.56 113 ARG A CA 1
ATOM 879 C C . ARG A 1 113 ? 0.835 -13.841 10.759 1.00 93.56 113 ARG A C 1
ATOM 881 O O . ARG A 1 113 ? 1.981 -13.805 10.316 1.00 93.56 113 ARG A O 1
ATOM 888 N N . ASP A 1 114 ? 0.541 -14.220 11.989 1.00 91.44 114 ASP A N 1
ATOM 889 C CA . ASP A 1 114 ? 1.499 -14.861 12.884 1.00 91.44 114 ASP A CA 1
ATOM 890 C C . ASP A 1 114 ? 0.894 -16.139 13.486 1.00 91.44 114 ASP A C 1
ATOM 892 O O . ASP A 1 114 ? -0.056 -16.697 12.936 1.00 91.44 114 ASP A O 1
ATOM 896 N N . HIS A 1 115 ? 1.492 -16.636 14.570 1.00 90.56 115 HIS A N 1
ATOM 897 C CA . HIS A 1 115 ? 1.070 -17.853 15.259 1.00 90.56 115 HIS A CA 1
ATOM 898 C C . HIS A 1 115 ? -0.311 -17.747 15.924 1.00 90.56 115 HIS A C 1
ATOM 900 O O . HIS A 1 115 ? -0.947 -18.778 16.121 1.00 90.56 115 HIS A O 1
ATOM 906 N N . GLU A 1 116 ? -0.778 -16.538 16.249 1.00 89.06 116 GLU A N 1
ATOM 907 C CA . GLU A 1 116 ? -2.121 -16.304 16.797 1.00 89.06 116 GLU A CA 1
ATO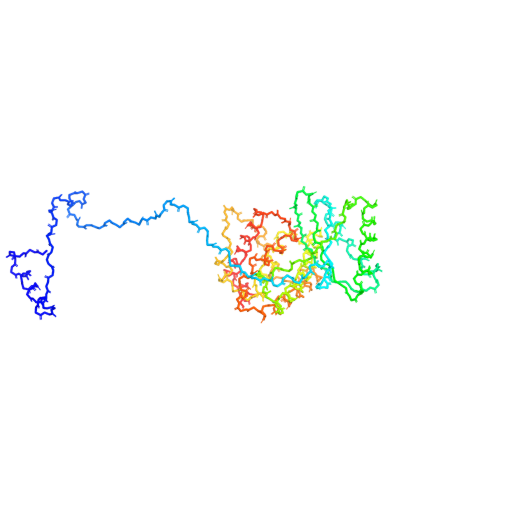M 908 C C . GLU A 1 116 ? -3.168 -16.178 15.675 1.00 89.06 116 GLU A C 1
ATOM 910 O O . GLU A 1 116 ? -4.360 -16.341 15.918 1.00 89.06 116 GLU A O 1
ATOM 915 N N . GLY A 1 117 ? -2.731 -15.957 14.429 1.00 92.31 117 GLY A N 1
ATOM 916 C CA . GLY A 1 117 ? -3.575 -16.012 13.239 1.00 92.31 117 GLY A CA 1
ATOM 917 C C . GLY A 1 117 ? -3.481 -14.775 12.338 1.00 92.31 117 GLY A C 1
ATOM 918 O O . GLY A 1 117 ? -2.593 -13.925 12.498 1.00 92.31 117 GLY A O 1
ATOM 919 N N . PRO A 1 118 ? -4.365 -14.681 11.324 1.00 95.94 118 PRO A N 1
ATOM 920 C CA . PRO A 1 118 ? -4.487 -13.488 10.496 1.00 95.94 118 PRO A CA 1
ATOM 921 C C . PRO A 1 118 ? -4.954 -12.282 11.323 1.00 95.94 118 PRO A C 1
ATOM 923 O O . PRO A 1 118 ? -5.836 -12.381 12.175 1.00 95.94 118 PRO A O 1
ATOM 926 N N . HIS A 1 119 ? -4.348 -11.124 11.071 1.00 97.31 119 HIS A N 1
ATOM 927 C CA . HIS A 1 119 ? -4.728 -9.871 11.714 1.00 97.31 119 HIS A CA 1
ATOM 928 C C . HIS A 1 119 ? -4.331 -8.645 10.893 1.00 97.31 119 HIS A C 1
ATOM 930 O O . HIS A 1 119 ? -3.415 -8.679 10.066 1.00 97.31 119 HIS A O 1
ATOM 936 N N . LEU A 1 120 ? -4.990 -7.523 11.170 1.00 97.88 120 LEU A N 1
ATOM 937 C CA . LEU A 1 120 ? -4.562 -6.206 10.716 1.00 97.88 120 LEU A CA 1
ATOM 938 C C . LEU A 1 120 ? -3.711 -5.555 11.802 1.00 97.88 120 LEU A C 1
ATOM 940 O O . LEU A 1 120 ? -4.098 -5.500 12.966 1.00 97.88 120 LEU A O 1
ATOM 944 N N . ARG A 1 121 ? -2.556 -5.013 11.422 1.00 97.25 121 ARG A N 1
ATOM 945 C CA . ARG A 1 121 ? -1.795 -4.112 12.292 1.00 97.25 121 ARG A CA 1
ATOM 946 C C . ARG A 1 121 ? -2.144 -2.679 11.925 1.00 97.25 121 ARG A C 1
ATOM 948 O O . ARG A 1 121 ? -1.571 -2.122 10.985 1.00 97.25 121 ARG A O 1
ATOM 955 N N . LEU A 1 122 ? -3.092 -2.112 12.656 1.00 97.69 122 LEU A N 1
ATOM 956 C CA . LEU A 1 122 ? -3.588 -0.756 12.486 1.00 97.69 122 LEU A CA 1
ATOM 957 C C . LEU A 1 122 ? -2.785 0.197 13.373 1.00 97.69 122 LEU A C 1
ATOM 959 O O . LEU A 1 122 ? -2.675 -0.005 14.580 1.00 97.69 122 LEU A O 1
ATOM 963 N N . ARG A 1 123 ? -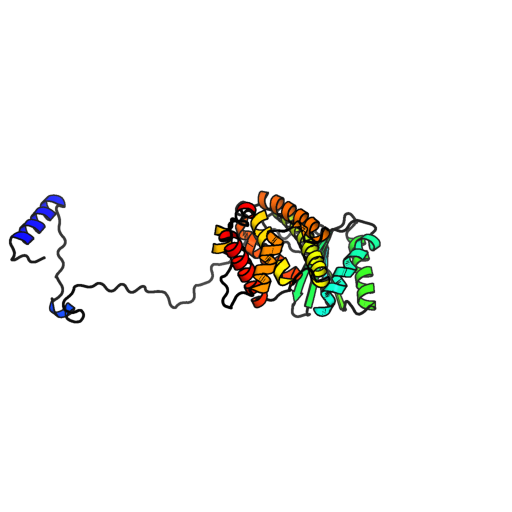2.195 1.230 12.777 1.00 97.06 123 ARG A N 1
ATOM 964 C CA . ARG A 1 123 ? -1.505 2.292 13.512 1.00 97.06 123 ARG A CA 1
ATOM 965 C C . ARG A 1 123 ? -2.362 3.523 13.397 1.00 97.06 123 ARG A C 1
ATOM 967 O O . ARG A 1 123 ? -2.716 3.907 12.286 1.00 97.06 123 ARG A O 1
ATOM 974 N N . VAL A 1 124 ? -2.698 4.098 14.542 1.00 95.56 124 VAL A N 1
ATOM 975 C CA . VAL A 1 124 ? -3.626 5.216 14.644 1.00 95.56 124 VAL A CA 1
ATOM 976 C C . VAL A 1 124 ? -2.978 6.364 15.392 1.00 95.56 124 VAL A C 1
ATOM 978 O O . VAL A 1 124 ? -2.355 6.158 16.433 1.00 95.56 124 VAL A O 1
ATOM 981 N N . LYS A 1 125 ? -3.128 7.568 14.857 1.00 93.62 125 LYS A N 1
ATOM 982 C CA . LYS A 1 125 ? -2.650 8.813 15.443 1.00 93.62 125 LYS A CA 1
ATOM 983 C C . LYS A 1 125 ? -3.768 9.841 15.394 1.00 93.62 125 LYS A C 1
ATOM 985 O O . LYS A 1 125 ? -4.485 9.950 14.403 1.00 93.62 125 LYS A O 1
ATOM 990 N N . ALA A 1 126 ? -3.915 10.592 16.474 1.00 91.75 126 ALA A N 1
ATOM 991 C CA . ALA A 1 126 ? -4.889 11.665 16.588 1.00 91.75 126 ALA A CA 1
ATOM 992 C C . ALA A 1 126 ? -4.288 12.820 17.392 1.00 91.75 126 ALA A C 1
ATOM 994 O O . ALA A 1 126 ? -3.313 12.636 18.121 1.00 91.75 126 ALA A O 1
ATOM 995 N N . SER A 1 127 ? -4.881 14.006 17.272 1.00 88.12 127 SER A N 1
ATOM 996 C CA . SER A 1 127 ? -4.546 15.157 18.121 1.00 88.12 127 SER A CA 1
ATOM 997 C C . SER A 1 127 ? -5.069 15.011 19.557 1.00 88.12 127 SER A C 1
ATOM 999 O O . SER A 1 127 ? -4.608 15.719 20.452 1.00 88.12 127 SER A O 1
ATOM 1001 N N . ALA A 1 128 ? -6.021 14.102 19.783 1.00 85.88 128 ALA A N 1
ATOM 1002 C CA . ALA A 1 128 ? -6.577 13.805 21.096 1.00 85.88 128 ALA A CA 1
ATOM 1003 C C . ALA A 1 128 ? -5.557 13.095 22.015 1.00 85.88 128 ALA A C 1
ATOM 1005 O O . ALA A 1 128 ? -4.656 12.407 21.527 1.00 85.88 128 ALA A O 1
ATOM 1006 N N . PRO A 1 129 ? -5.706 13.195 23.352 1.00 88.88 129 PRO A N 1
ATOM 1007 C CA . PRO A 1 129 ? -4.866 12.456 24.293 1.00 88.88 129 PRO A CA 1
ATOM 1008 C C . PRO A 1 129 ? -4.898 10.942 24.042 1.00 88.88 129 PRO A C 1
ATOM 1010 O O . PRO A 1 129 ? -5.963 10.377 23.792 1.00 88.88 129 PRO A O 1
ATOM 1013 N N . THR A 1 130 ? -3.756 10.263 24.198 1.00 86.88 130 THR A N 1
ATOM 1014 C CA . THR A 1 130 ? -3.617 8.819 23.920 1.00 86.88 130 THR A CA 1
ATOM 1015 C C . THR A 1 130 ? -4.681 7.965 24.610 1.00 86.88 130 THR A C 1
ATOM 1017 O O . THR A 1 130 ? -5.269 7.104 23.968 1.00 86.88 130 THR A O 1
ATOM 1020 N N . GLY A 1 131 ? -5.008 8.241 25.878 1.00 88.19 131 GLY A N 1
ATOM 1021 C CA . GLY A 1 131 ? -6.036 7.481 26.601 1.00 88.19 131 GLY A CA 1
ATOM 1022 C C . GLY A 1 131 ? -7.451 7.636 26.023 1.00 88.19 131 GLY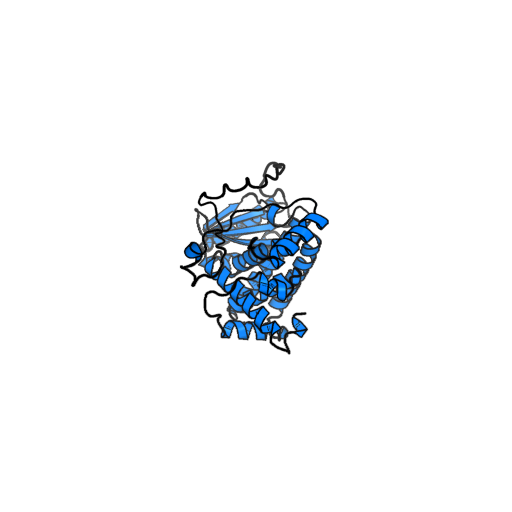 A C 1
ATOM 1023 O O . GLY A 1 131 ? -8.242 6.694 26.072 1.00 88.19 131 GLY A O 1
ATOM 1024 N N . ALA A 1 132 ? -7.772 8.793 25.429 1.00 90.88 132 ALA A N 1
ATOM 1025 C CA . ALA A 1 132 ? -9.044 8.997 24.734 1.00 90.88 132 ALA A CA 1
ATOM 1026 C C . ALA A 1 132 ? -9.091 8.188 23.430 1.00 90.88 132 ALA A C 1
ATOM 1028 O O . ALA A 1 132 ? -10.094 7.530 23.155 1.00 90.88 132 ALA A O 1
ATOM 1029 N N . LEU A 1 133 ? -7.983 8.168 22.680 1.00 91.88 133 LEU A N 1
ATOM 1030 C CA . LEU A 1 133 ? -7.838 7.351 21.476 1.00 91.88 133 LEU A CA 1
ATOM 1031 C C . LEU A 1 133 ? -7.922 5.848 21.789 1.00 91.88 133 LEU A C 1
ATOM 1033 O O . LEU A 1 133 ? -8.654 5.128 21.118 1.00 91.88 133 LEU A O 1
ATOM 1037 N N . GLU A 1 134 ? -7.234 5.371 22.827 1.00 91.50 134 GLU A N 1
ATOM 1038 C CA . GLU A 1 134 ? -7.312 3.972 23.273 1.00 91.50 134 GLU A CA 1
ATOM 1039 C C . GLU A 1 134 ? -8.731 3.593 23.711 1.00 91.50 134 GLU A C 1
ATOM 1041 O O . GLU A 1 134 ? -9.222 2.521 23.358 1.00 91.50 134 GLU A O 1
ATOM 1046 N N . SER A 1 135 ? -9.428 4.494 24.410 1.00 91.88 135 SER A N 1
ATOM 1047 C CA . SER A 1 135 ? -10.826 4.284 24.803 1.00 91.88 135 SER A CA 1
ATOM 1048 C C . SER A 1 135 ? -11.765 4.222 23.593 1.00 91.88 135 SER A C 1
ATOM 1050 O O . SER A 1 135 ? -12.661 3.380 23.556 1.00 91.88 135 SER A O 1
ATOM 1052 N N . ALA A 1 136 ? -11.569 5.092 22.596 1.00 94.00 136 ALA A N 1
ATOM 1053 C CA . ALA A 1 136 ? -12.337 5.076 21.352 1.00 94.00 136 ALA A CA 1
ATOM 1054 C C . ALA A 1 136 ? -12.079 3.795 20.543 1.00 94.00 136 ALA A C 1
ATOM 1056 O O . ALA A 1 136 ? -13.031 3.166 20.091 1.00 94.00 136 ALA A O 1
ATOM 1057 N N . LEU A 1 137 ? -10.817 3.360 20.443 1.00 95.06 137 LEU A N 1
ATOM 1058 C CA . LEU A 1 137 ? -10.438 2.088 19.820 1.00 95.06 137 LEU A CA 1
ATOM 1059 C C . LEU A 1 137 ? -11.058 0.884 20.535 1.00 95.06 137 LEU A C 1
ATOM 1061 O O . LEU A 1 137 ? -11.494 -0.050 19.870 1.00 95.06 137 LEU A O 1
ATOM 1065 N N . GLY A 1 138 ? -11.120 0.907 21.868 1.00 94.75 138 GLY A N 1
ATOM 1066 C CA . GLY A 1 138 ? -11.770 -0.138 22.656 1.00 94.75 138 GLY A CA 1
ATOM 1067 C C . GLY A 1 138 ? -13.269 -0.246 22.372 1.00 94.75 138 GLY A C 1
ATOM 1068 O O . GLY A 1 138 ? -13.760 -1.347 22.144 1.00 94.75 138 GLY A O 1
ATOM 1069 N N . ARG A 1 139 ? -13.987 0.888 22.324 1.00 95.31 139 ARG A N 1
ATOM 1070 C CA . ARG A 1 139 ? -15.418 0.913 21.957 1.00 95.31 139 ARG A CA 1
ATOM 1071 C C . ARG A 1 139 ? -15.640 0.415 20.533 1.00 95.31 139 ARG A C 1
ATOM 1073 O O . ARG A 1 139 ? -16.402 -0.519 20.331 1.00 95.31 139 ARG A O 1
ATOM 1080 N N . TRP A 1 140 ? -14.889 0.968 19.585 1.00 96.75 140 TRP A N 1
ATOM 1081 C CA . TRP A 1 140 ? -14.938 0.567 18.182 1.00 96.75 140 TRP A CA 1
ATOM 1082 C C . TRP A 1 140 ? -14.697 -0.940 17.996 1.00 96.75 140 TRP A C 1
ATOM 1084 O O . TRP A 1 140 ? -15.457 -1.625 17.318 1.00 96.75 140 TRP A O 1
ATOM 1094 N N . ALA A 1 141 ? -13.672 -1.491 18.651 1.00 95.69 141 ALA A N 1
ATOM 1095 C CA . ALA A 1 141 ? -13.391 -2.921 18.598 1.00 95.69 141 ALA A CA 1
ATOM 1096 C C . ALA A 1 141 ? -14.483 -3.768 19.269 1.00 95.69 141 ALA A C 1
ATOM 1098 O O . ALA A 1 141 ? -14.793 -4.845 18.766 1.00 95.69 141 ALA A O 1
ATOM 1099 N N . SER A 1 142 ? -15.081 -3.288 20.365 1.00 95.19 142 SER A N 1
ATOM 1100 C CA . SER A 1 142 ? -16.202 -3.958 21.037 1.00 95.19 142 SER A CA 1
ATOM 1101 C C . SER A 1 142 ? -17.430 -4.060 20.128 1.00 95.19 142 SER A C 1
ATOM 1103 O O . SER A 1 142 ? -18.095 -5.099 20.105 1.00 95.19 142 SER A O 1
ATOM 1105 N N . ASP A 1 143 ? -17.715 -3.016 19.349 1.00 96.06 143 ASP A N 1
ATOM 1106 C CA . ASP A 1 143 ? -18.814 -3.021 18.380 1.00 96.06 143 ASP A CA 1
ATOM 1107 C C . ASP A 1 143 ? -18.550 -4.054 17.271 1.00 96.06 143 ASP A C 1
ATOM 1109 O O . ASP A 1 143 ? -19.409 -4.886 16.969 1.00 96.06 143 ASP A O 1
ATOM 1113 N N . LEU A 1 144 ? -17.320 -4.100 16.742 1.00 96.75 144 LEU A N 1
ATOM 1114 C CA . LEU A 1 144 ? -16.911 -5.105 15.752 1.00 96.75 144 LEU A CA 1
ATOM 1115 C C . LEU A 1 144 ? -16.931 -6.539 16.300 1.00 96.75 144 LEU A C 1
ATOM 1117 O O . LEU A 1 144 ? -17.269 -7.469 15.568 1.00 96.75 144 LEU A O 1
ATOM 1121 N N . GLN A 1 145 ? -16.577 -6.735 17.571 1.00 96.25 145 GLN A N 1
ATOM 1122 C CA . GLN A 1 145 ? -16.660 -8.037 18.238 1.00 96.25 145 GLN A CA 1
ATOM 1123 C C . GLN A 1 145 ? -18.110 -8.488 18.404 1.00 96.25 145 GLN A C 1
ATOM 1125 O O . GLN A 1 145 ? -18.434 -9.638 18.117 1.00 96.25 145 GLN A O 1
ATOM 1130 N N . THR A 1 146 ? -18.994 -7.571 18.798 1.00 96.56 146 THR A N 1
ATOM 1131 C CA . THR A 1 146 ? -20.434 -7.841 18.929 1.00 96.56 146 THR A CA 1
ATOM 1132 C C . THR A 1 146 ? -21.057 -8.206 17.579 1.00 96.56 146 THR A C 1
ATOM 1134 O O . THR A 1 146 ? -21.905 -9.092 17.511 1.00 96.56 146 THR A O 1
ATOM 1137 N N . ALA A 1 147 ? -20.591 -7.584 16.493 1.00 96.25 147 ALA A N 1
ATOM 1138 C CA . ALA A 1 147 ? -20.995 -7.908 15.126 1.00 96.25 147 ALA A CA 1
ATOM 1139 C C . ALA A 1 147 ? -20.360 -9.201 14.564 1.00 96.25 147 ALA A C 1
ATOM 1141 O O . ALA A 1 147 ? -20.663 -9.588 13.438 1.00 96.25 147 ALA A O 1
ATOM 1142 N N . GLY A 1 148 ? -19.464 -9.866 15.306 1.00 95.88 148 GLY A N 1
ATOM 1143 C CA . GLY A 1 148 ? -18.748 -11.062 14.846 1.00 95.88 148 GLY A CA 1
ATOM 1144 C C . GLY A 1 148 ? -17.669 -10.794 13.785 1.00 95.88 148 GLY A C 1
ATOM 1145 O O . GLY A 1 148 ? -17.172 -11.733 13.168 1.00 95.88 148 GLY A O 1
ATOM 1146 N N . VAL A 1 149 ? -17.297 -9.529 13.569 1.00 96.81 149 VAL A N 1
ATOM 1147 C CA . VAL A 1 149 ? -16.321 -9.096 12.552 1.00 96.81 149 VAL A CA 1
ATOM 1148 C C . VAL A 1 149 ? -14.886 -9.140 13.082 1.00 96.81 149 VAL A C 1
ATOM 1150 O O . VAL A 1 149 ? -13.939 -9.314 12.315 1.00 96.81 149 VAL A O 1
ATOM 1153 N N . LEU A 1 150 ? -14.701 -8.995 14.393 1.00 95.38 150 LEU A N 1
ATOM 1154 C CA . LEU A 1 150 ? -13.404 -9.011 15.068 1.00 95.38 150 LEU A CA 1
ATOM 1155 C C . LEU A 1 150 ? -13.423 -10.051 16.188 1.00 95.38 150 LEU A C 1
ATOM 1157 O O . LEU A 1 150 ? -14.412 -10.143 16.905 1.00 95.38 150 LEU A O 1
ATOM 1161 N N . HIS A 1 151 ? -12.337 -10.801 16.396 1.00 91.62 151 HIS A N 1
ATOM 1162 C CA . HIS A 1 151 ? -12.243 -11.653 17.590 1.00 91.62 151 HIS A CA 1
ATOM 1163 C C . HIS A 1 151 ? -11.427 -11.000 18.699 1.00 91.62 151 HIS A C 1
ATOM 1165 O O . HIS A 1 151 ? -11.792 -11.083 19.871 1.00 91.62 151 HIS A O 1
ATOM 1171 N N . THR A 1 152 ? -10.317 -10.335 18.374 1.00 94.56 152 THR A N 1
ATOM 1172 C CA . THR A 1 152 ? -9.421 -9.781 19.396 1.00 94.56 152 THR A CA 1
ATOM 1173 C C . THR A 1 152 ? -8.801 -8.466 18.954 1.00 94.56 152 THR A C 1
ATOM 1175 O O . THR A 1 152 ? -8.272 -8.346 17.852 1.00 94.56 152 THR A O 1
ATOM 1178 N N . LEU A 1 153 ? -8.820 -7.495 19.867 1.00 94.88 153 LEU A N 1
ATOM 1179 C CA . LEU A 1 153 ? -7.975 -6.309 19.832 1.00 94.88 153 LEU A CA 1
ATOM 1180 C C . LEU A 1 153 ? -6.832 -6.491 20.839 1.00 94.88 153 LEU A C 1
ATOM 1182 O O . LEU A 1 153 ? -7.079 -6.697 22.025 1.00 94.88 153 LEU A O 1
ATOM 1186 N N . ALA A 1 154 ? -5.589 -6.342 20.385 1.00 92.62 154 ALA A N 1
ATOM 1187 C CA . ALA A 1 154 ? -4.424 -6.237 21.257 1.00 92.62 154 ALA A CA 1
ATOM 1188 C C . ALA A 1 154 ? -3.644 -4.954 20.959 1.00 92.62 154 ALA A C 1
ATOM 1190 O O . ALA A 1 154 ? -3.244 -4.708 19.821 1.00 92.62 154 ALA A O 1
ATOM 1191 N N . THR A 1 155 ? -3.375 -4.142 21.978 1.00 91.31 155 THR A N 1
ATOM 1192 C CA . THR A 1 155 ? -2.478 -2.991 21.843 1.00 91.31 155 THR A CA 1
ATOM 1193 C C . THR A 1 155 ? -1.032 -3.437 22.033 1.00 91.31 155 THR A C 1
ATOM 1195 O O . THR A 1 155 ? -0.695 -4.211 22.933 1.00 91.31 155 THR A O 1
ATOM 1198 N N . ARG A 1 156 ? -0.149 -2.987 21.140 1.00 89.38 156 ARG A N 1
ATOM 1199 C CA . ARG A 1 156 ? 1.279 -3.329 21.152 1.00 89.38 156 ARG A CA 1
ATOM 1200 C C . ARG A 1 156 ? 2.121 -2.064 21.012 1.00 89.38 156 ARG A C 1
ATOM 1202 O O . ARG A 1 156 ? 1.646 -1.025 20.559 1.00 89.38 156 ARG A O 1
ATOM 1209 N N . ALA A 1 157 ? 3.395 -2.153 21.386 1.00 86.94 157 ALA A N 1
ATOM 1210 C CA . ALA A 1 157 ? 4.347 -1.090 21.090 1.00 86.94 157 ALA A CA 1
ATOM 1211 C C . ALA A 1 157 ? 4.589 -1.015 19.574 1.00 86.94 157 ALA A C 1
ATOM 1213 O O . ALA A 1 157 ? 4.841 -2.033 18.922 1.00 86.94 157 ALA A O 1
ATOM 1214 N N . TYR A 1 158 ? 4.532 0.192 19.017 1.00 89.31 158 TYR A N 1
ATOM 1215 C CA . TYR A 1 158 ? 4.968 0.445 17.651 1.00 89.31 158 TYR A CA 1
ATOM 1216 C C . TYR A 1 158 ? 6.483 0.655 17.637 1.00 89.31 158 TYR A C 1
ATOM 1218 O O . TYR A 1 158 ? 7.004 1.446 18.416 1.00 89.31 158 TYR A O 1
ATOM 1226 N N . ARG A 1 159 ? 7.188 -0.066 16.760 1.00 89.25 159 ARG A N 1
ATOM 1227 C CA . ARG A 1 159 ? 8.629 0.091 16.540 1.00 89.25 159 ARG A CA 1
ATOM 1228 C C . ARG A 1 159 ? 8.866 0.505 15.084 1.00 89.25 159 ARG A C 1
ATOM 1230 O O . ARG A 1 159 ? 8.768 -0.365 14.214 1.00 89.25 159 ARG A O 1
ATOM 1237 N N . PRO A 1 160 ? 9.146 1.790 14.803 1.00 90.50 160 PRO A N 1
ATOM 1238 C CA . PRO A 1 160 ? 9.448 2.243 13.449 1.00 90.50 160 PRO A CA 1
ATOM 1239 C C . PRO A 1 160 ? 10.693 1.551 12.869 1.00 90.50 160 PRO A C 1
ATOM 1241 O O . PRO A 1 160 ? 11.711 1.382 13.545 1.00 90.50 160 PRO A O 1
ATOM 1244 N N . GLU A 1 161 ? 10.638 1.161 11.594 1.00 91.75 161 GLU A N 1
ATOM 1245 C CA . GLU A 1 161 ? 11.737 0.484 10.889 1.00 91.75 161 GLU A CA 1
ATOM 1246 C C . GLU A 1 161 ? 12.758 1.504 10.338 1.00 91.75 161 GLU A C 1
ATOM 1248 O O . GLU A 1 161 ? 12.971 1.599 9.128 1.00 91.75 161 GLU A O 1
ATOM 1253 N N . TYR A 1 162 ? 13.415 2.274 11.216 1.00 90.50 162 TYR A N 1
ATOM 1254 C CA . TYR A 1 162 ? 14.349 3.348 10.823 1.00 90.50 162 TYR A CA 1
ATOM 1255 C C . TYR A 1 162 ? 15.473 2.885 9.884 1.00 90.50 162 TYR A C 1
ATOM 1257 O O . TYR A 1 162 ? 15.877 3.613 8.981 1.00 90.50 162 TYR A O 1
ATOM 1265 N N . ALA A 1 163 ? 15.974 1.657 10.055 1.00 89.00 163 ALA A N 1
ATOM 1266 C CA . ALA A 1 163 ? 17.004 1.097 9.176 1.00 89.00 163 ALA A CA 1
ATOM 1267 C C . ALA A 1 163 ? 16.515 0.919 7.727 1.00 89.00 163 ALA A C 1
ATOM 1269 O O . ALA A 1 163 ? 17.313 0.945 6.792 1.00 89.00 163 ALA A O 1
ATOM 1270 N N . ARG A 1 164 ? 15.203 0.739 7.545 1.00 92.62 164 ARG A N 1
ATOM 1271 C CA . ARG A 1 164 ? 14.566 0.496 6.253 1.00 92.62 164 ARG A CA 1
ATOM 1272 C C . ARG A 1 164 ? 14.094 1.784 5.598 1.00 92.62 164 ARG A C 1
ATOM 1274 O O . ARG A 1 164 ? 14.332 1.972 4.412 1.00 92.62 164 ARG A O 1
ATOM 1281 N N . TYR A 1 165 ? 13.448 2.663 6.361 1.00 95.12 165 TYR A N 1
ATOM 1282 C CA . TYR A 1 165 ? 12.818 3.876 5.828 1.00 95.12 165 TYR A CA 1
ATOM 1283 C C . TYR A 1 165 ? 13.614 5.162 6.088 1.00 95.12 165 TYR A C 1
ATOM 1285 O O . TYR A 1 165 ? 13.234 6.226 5.601 1.00 95.12 165 TYR A O 1
ATOM 1293 N N . GLY A 1 166 ? 14.749 5.058 6.777 1.00 92.06 166 GLY A N 1
ATOM 1294 C CA . GLY A 1 166 ? 15.610 6.175 7.149 1.00 92.06 166 GLY A CA 1
ATOM 1295 C C . GLY A 1 166 ? 15.346 6.676 8.577 1.00 92.06 166 GLY A C 1
ATOM 1296 O O . GLY A 1 166 ? 14.299 6.391 9.159 1.00 92.06 166 GLY A O 1
ATOM 1297 N N . PRO A 1 167 ? 16.299 7.417 9.171 1.00 89.81 167 PRO A N 1
ATOM 1298 C CA . PRO A 1 167 ? 16.120 8.037 10.486 1.00 89.81 167 PRO A CA 1
ATOM 1299 C C . PRO A 1 167 ? 15.068 9.163 10.436 1.00 89.81 167 PRO A C 1
ATOM 1301 O O . PRO A 1 167 ? 14.655 9.585 9.356 1.00 89.81 167 PRO A O 1
ATOM 1304 N N . SER A 1 168 ? 14.638 9.691 11.588 1.00 86.31 168 SER A N 1
ATOM 1305 C CA . SER A 1 168 ? 13.860 10.950 11.623 1.00 86.31 168 SER A CA 1
ATOM 1306 C C . SER A 1 168 ? 14.706 12.085 11.014 1.00 86.31 168 SER A C 1
ATOM 1308 O O . SER A 1 168 ? 15.901 12.140 11.329 1.00 86.31 168 SER A O 1
ATOM 1310 N N . PRO A 1 169 ? 14.174 12.953 10.119 1.00 92.50 169 PRO A N 1
ATOM 1311 C CA . PRO A 1 169 ? 12.769 13.153 9.687 1.00 92.50 169 PRO A CA 1
ATOM 1312 C C . PRO A 1 169 ? 12.244 12.262 8.539 1.00 92.50 169 PRO A C 1
ATOM 1314 O O . PRO A 1 169 ? 11.067 12.334 8.186 1.00 92.50 169 PRO A O 1
ATOM 1317 N N . ALA A 1 170 ? 13.083 11.424 7.924 1.00 95.00 170 ALA A N 1
ATOM 1318 C CA . ALA A 1 170 ? 12.675 10.571 6.801 1.00 95.00 170 ALA A CA 1
ATOM 1319 C C . ALA A 1 170 ? 11.580 9.566 7.206 1.00 95.00 170 ALA A C 1
ATOM 1321 O O . ALA A 1 170 ? 10.636 9.353 6.448 1.00 95.00 170 ALA A O 1
ATOM 1322 N N . MET A 1 171 ? 11.669 9.001 8.415 1.00 94.88 171 MET A N 1
ATOM 1323 C CA . MET A 1 171 ? 10.651 8.087 8.951 1.00 94.88 171 MET A CA 1
ATOM 1324 C C . MET A 1 171 ? 9.268 8.747 9.076 1.00 94.88 171 MET A C 1
ATOM 1326 O O . MET A 1 171 ? 8.272 8.142 8.701 1.00 94.88 171 MET A O 1
ATOM 1330 N N . GLU A 1 172 ? 9.189 9.997 9.536 1.00 94.12 172 GLU A N 1
ATOM 1331 C CA . GLU A 1 172 ? 7.916 10.730 9.667 1.00 94.12 172 GLU A CA 1
ATOM 1332 C C . GLU A 1 172 ? 7.269 10.986 8.294 1.00 94.12 172 GLU A C 1
ATOM 1334 O O . GLU A 1 172 ? 6.057 10.830 8.110 1.00 94.12 172 GLU A O 1
ATOM 1339 N N . ALA A 1 173 ? 8.090 11.307 7.289 1.00 97.31 173 ALA A N 1
ATOM 1340 C CA . ALA A 1 173 ? 7.624 11.421 5.912 1.00 97.31 173 ALA A CA 1
ATOM 1341 C C . ALA A 1 173 ? 7.185 10.057 5.338 1.00 97.31 173 ALA A C 1
ATOM 1343 O O . ALA A 1 173 ? 6.189 9.993 4.616 1.00 97.31 173 ALA A O 1
ATOM 1344 N N . ALA A 1 174 ? 7.863 8.960 5.691 1.00 98.00 174 ALA A N 1
ATOM 1345 C CA . ALA A 1 174 ? 7.450 7.607 5.314 1.00 98.00 174 ALA A CA 1
ATOM 1346 C C . ALA A 1 174 ? 6.115 7.200 5.965 1.00 98.00 174 ALA A C 1
ATOM 1348 O O . ALA A 1 174 ? 5.274 6.593 5.310 1.00 98.00 174 ALA A O 1
ATOM 1349 N N . GLU A 1 175 ? 5.864 7.576 7.219 1.00 97.50 175 GLU A N 1
ATOM 1350 C CA . GLU A 1 175 ? 4.575 7.332 7.883 1.00 97.50 175 GLU A CA 1
ATOM 1351 C C . GLU A 1 175 ? 3.434 8.101 7.216 1.00 97.50 175 GLU A C 1
ATOM 1353 O O . GLU A 1 175 ? 2.363 7.538 6.985 1.00 97.50 175 GLU A O 1
ATOM 1358 N N . THR A 1 176 ? 3.687 9.346 6.802 1.00 97.94 176 THR A N 1
ATOM 1359 C CA . THR A 1 176 ? 2.748 10.109 5.963 1.00 97.94 176 THR A CA 1
ATOM 1360 C C . THR A 1 176 ? 2.449 9.367 4.653 1.00 97.94 176 THR A C 1
ATOM 1362 O O . THR A 1 176 ? 1.286 9.237 4.262 1.00 97.94 176 THR A O 1
ATOM 1365 N N . VAL A 1 177 ? 3.474 8.803 3.998 1.00 98.69 177 VAL A N 1
ATOM 1366 C CA . VAL A 1 177 ? 3.292 7.936 2.819 1.00 98.69 177 VAL A CA 1
ATOM 1367 C C . VAL A 1 177 ? 2.433 6.719 3.161 1.00 98.69 177 VAL A C 1
ATOM 1369 O O . VAL A 1 177 ? 1.530 6.397 2.397 1.00 98.69 177 VAL A O 1
ATOM 1372 N N . PHE A 1 178 ? 2.645 6.058 4.302 1.00 98.69 178 PHE A N 1
ATOM 1373 C CA . PHE A 1 178 ? 1.855 4.887 4.699 1.00 98.69 178 PHE A CA 1
ATOM 1374 C C . PHE A 1 178 ? 0.374 5.208 4.902 1.00 98.69 178 PHE A C 1
ATOM 1376 O O . PHE A 1 178 ? -0.471 4.384 4.539 1.00 98.69 178 PHE A O 1
ATOM 1383 N N . VAL A 1 179 ? 0.045 6.389 5.434 1.00 98.31 179 VAL A N 1
ATOM 1384 C CA . VAL A 1 179 ? -1.341 6.875 5.555 1.00 98.31 179 VAL A CA 1
ATOM 1385 C C . VAL A 1 179 ? -1.963 7.064 4.174 1.00 98.31 179 VAL A C 1
ATOM 1387 O O . VAL A 1 179 ? -3.036 6.524 3.893 1.00 98.31 179 VAL A O 1
ATOM 1390 N N . HIS A 1 180 ? -1.289 7.787 3.277 1.00 98.69 180 HIS A N 1
ATOM 1391 C CA . HIS A 1 180 ? -1.818 8.035 1.934 1.00 98.69 180 HIS A CA 1
ATOM 1392 C C . HIS A 1 180 ? -1.882 6.775 1.067 1.00 98.69 180 HIS A C 1
ATOM 1394 O O . HIS A 1 180 ? -2.818 6.616 0.283 1.00 98.69 180 HIS A O 1
ATOM 1400 N N . ASP A 1 181 ? -0.932 5.860 1.227 1.00 98.75 181 ASP A N 1
ATOM 1401 C CA . ASP A 1 181 ? -0.924 4.581 0.530 1.00 98.75 181 ASP A CA 1
ATOM 1402 C C . ASP A 1 181 ? -2.008 3.632 1.059 1.00 98.75 181 ASP A C 1
ATOM 1404 O O . ASP A 1 181 ? -2.637 2.931 0.274 1.00 98.75 181 ASP A O 1
ATOM 1408 N N . SER A 1 182 ? -2.319 3.672 2.361 1.00 98.56 182 SER A N 1
ATOM 1409 C CA . SER A 1 182 ? -3.462 2.934 2.925 1.00 98.56 182 SER A CA 1
ATOM 1410 C C . SER A 1 182 ? -4.793 3.433 2.367 1.00 98.56 182 SER A C 1
ATOM 1412 O O . SER A 1 182 ? -5.624 2.622 1.970 1.00 98.56 182 SER A O 1
ATOM 1414 N N . ARG A 1 183 ? -4.970 4.755 2.254 1.00 97.56 183 ARG A N 1
ATOM 1415 C CA . ARG A 1 183 ? -6.146 5.353 1.595 1.00 97.56 183 ARG A CA 1
ATOM 1416 C C . ARG A 1 183 ? -6.216 4.990 0.110 1.00 97.56 183 ARG A C 1
ATOM 1418 O O . ARG A 1 183 ? -7.283 4.648 -0.382 1.00 97.56 183 ARG A O 1
ATOM 1425 N N . SER A 1 184 ? -5.074 5.014 -0.580 1.00 97.81 184 SER A N 1
ATOM 1426 C CA . SER A 1 184 ? -4.978 4.611 -1.990 1.00 97.81 184 SER A CA 1
ATOM 1427 C C . SER A 1 184 ? -5.348 3.144 -2.193 1.00 97.81 184 SER A C 1
ATOM 1429 O O . SER A 1 184 ? -6.048 2.826 -3.144 1.00 97.81 184 SER A O 1
ATOM 1431 N N . ALA A 1 185 ? -4.899 2.254 -1.304 1.00 97.50 185 ALA A N 1
ATOM 1432 C CA . ALA A 1 185 ? -5.212 0.832 -1.367 1.00 97.50 185 ALA A CA 1
ATOM 1433 C C . ALA A 1 185 ? -6.711 0.557 -1.168 1.00 97.50 185 ALA A C 1
ATOM 1435 O O . ALA A 1 185 ? -7.259 -0.269 -1.889 1.00 97.50 185 ALA A O 1
ATOM 1436 N N . LEU A 1 186 ? -7.371 1.255 -0.235 1.00 96.00 186 LEU A N 1
ATOM 1437 C CA . LEU A 1 186 ? -8.818 1.127 -0.017 1.00 96.00 186 LEU A CA 1
ATOM 1438 C C . LEU A 1 186 ? -9.618 1.615 -1.228 1.00 96.00 186 LEU A C 1
ATOM 1440 O O . LEU A 1 186 ? -10.367 0.832 -1.796 1.00 96.00 186 LEU A O 1
ATOM 1444 N N . ALA A 1 187 ? -9.355 2.834 -1.710 1.00 95.50 187 ALA A N 1
ATOM 1445 C CA . ALA A 1 187 ? -10.033 3.364 -2.896 1.00 95.50 187 ALA A CA 1
ATOM 1446 C C . ALA A 1 187 ? -9.821 2.486 -4.141 1.00 95.50 187 ALA A C 1
ATOM 1448 O O . ALA A 1 187 ? -10.692 2.379 -4.997 1.00 95.50 187 ALA A O 1
ATOM 1449 N N . GLN A 1 188 ? -8.655 1.842 -4.250 1.00 95.12 188 GLN A N 1
ATOM 1450 C CA . GLN A 1 188 ? -8.372 0.906 -5.331 1.00 95.12 188 GLN A CA 1
ATOM 1451 C C . GLN A 1 188 ? -9.214 -0.373 -5.233 1.00 95.12 188 GLN A C 1
ATOM 1453 O O . GLN A 1 188 ? -9.663 -0.893 -6.253 1.00 95.12 188 GLN A O 1
ATOM 1458 N N . LEU A 1 189 ? -9.386 -0.906 -4.022 1.00 93.44 189 LEU A N 1
ATOM 1459 C CA . LEU A 1 189 ? -10.226 -2.076 -3.776 1.00 93.44 189 LEU A CA 1
ATOM 1460 C C . LEU A 1 189 ? -11.696 -1.754 -4.062 1.00 93.44 189 LEU A C 1
ATOM 1462 O O . LEU A 1 189 ? -12.364 -2.555 -4.711 1.00 93.44 189 LEU A O 1
ATOM 1466 N N . ASP A 1 190 ? -12.161 -0.573 -3.658 1.00 92.69 190 ASP A N 1
ATOM 1467 C CA . ASP A 1 190 ? -13.521 -0.101 -3.928 1.00 92.69 190 ASP A CA 1
ATOM 1468 C C . ASP A 1 190 ? -13.763 0.061 -5.436 1.00 92.69 190 ASP A C 1
ATOM 1470 O O . ASP A 1 190 ? -14.689 -0.540 -5.977 1.00 92.69 190 ASP A O 1
ATOM 1474 N N . ALA A 1 191 ? -12.859 0.741 -6.152 1.00 92.69 191 ALA A N 1
ATOM 1475 C CA . ALA A 1 191 ? -12.944 0.893 -7.606 1.00 92.69 191 ALA A CA 1
ATOM 1476 C C . ALA A 1 191 ? -12.963 -0.462 -8.342 1.00 92.69 191 ALA A C 1
ATOM 1478 O O . ALA A 1 191 ? -13.744 -0.661 -9.273 1.00 92.69 191 ALA A O 1
ATOM 1479 N N . ALA A 1 192 ? -12.139 -1.424 -7.913 1.00 89.88 192 ALA A N 1
ATOM 1480 C CA . ALA A 1 192 ? -12.140 -2.764 -8.497 1.00 89.88 192 ALA A CA 1
ATOM 1481 C C . ALA A 1 192 ? -13.460 -3.516 -8.235 1.00 89.88 192 ALA A C 1
ATOM 1483 O O . ALA A 1 192 ? -13.944 -4.222 -9.119 1.00 89.88 192 ALA A O 1
ATOM 1484 N N . ASN A 1 193 ? -14.063 -3.352 -7.051 1.00 88.00 193 ASN A N 1
ATOM 1485 C CA . ASN A 1 193 ? -15.368 -3.939 -6.723 1.00 88.00 193 ASN A CA 1
ATOM 1486 C C . ASN A 1 193 ? -16.509 -3.324 -7.548 1.00 88.00 193 ASN A C 1
ATOM 1488 O O . ASN A 1 193 ? -17.465 -4.018 -7.884 1.00 88.00 193 ASN A O 1
ATOM 1492 N N . GLU A 1 194 ? -16.388 -2.051 -7.917 1.00 86.56 194 GLU A N 1
ATOM 1493 C CA . GLU A 1 194 ? -17.307 -1.351 -8.824 1.00 86.56 194 GLU A CA 1
ATOM 1494 C C . GLU A 1 194 ? -17.098 -1.720 -10.307 1.00 86.56 194 GLU A C 1
ATOM 1496 O O . GLU A 1 194 ? -17.818 -1.239 -11.180 1.00 86.56 194 GLU A O 1
ATOM 1501 N N . GLY A 1 195 ? -16.138 -2.602 -10.608 1.00 83.31 195 GLY A N 1
ATOM 1502 C CA . GLY A 1 195 ? -15.869 -3.098 -11.957 1.00 83.31 195 GLY A CA 1
ATOM 1503 C C . GLY A 1 195 ? -14.868 -2.263 -12.760 1.00 83.31 195 GLY A C 1
ATOM 1504 O O . GLY A 1 195 ? -14.666 -2.547 -13.943 1.00 83.31 195 GLY A O 1
ATOM 1505 N N . PHE A 1 196 ? -14.198 -1.277 -12.151 1.00 69.88 196 PHE A N 1
ATOM 1506 C CA . PHE A 1 196 ? -13.145 -0.486 -12.801 1.00 69.88 196 PHE A CA 1
ATOM 1507 C C . PHE A 1 196 ? -11.827 -1.272 -12.880 1.00 69.88 196 PHE A C 1
ATOM 1509 O O . PHE A 1 196 ? -10.855 -1.005 -12.172 1.00 69.88 196 PHE A O 1
ATOM 1516 N N . GLY A 1 197 ? -11.800 -2.263 -13.772 1.00 76.62 197 GLY A N 1
ATOM 1517 C CA . GLY A 1 197 ? -10.663 -3.157 -13.975 1.00 76.62 197 GLY A CA 1
ATOM 1518 C C . GLY A 1 197 ? -10.432 -4.127 -12.814 1.00 76.62 197 GLY A C 1
ATOM 1519 O O . GLY A 1 197 ? -11.067 -4.068 -11.764 1.00 76.62 197 GLY A O 1
ATOM 1520 N N . SER A 1 198 ? -9.501 -5.065 -12.996 1.00 86.69 198 SER A N 1
ATOM 1521 C CA . SER A 1 198 ? -9.119 -5.948 -11.894 1.00 86.69 198 SER A CA 1
ATOM 1522 C C . SER A 1 198 ? -8.230 -5.201 -10.897 1.00 86.69 198 SER A C 1
ATOM 1524 O O . SER A 1 198 ? -7.399 -4.369 -11.272 1.00 86.69 198 SER A O 1
ATOM 1526 N N . TYR A 1 199 ? -8.319 -5.560 -9.614 1.00 88.44 199 TYR A N 1
ATOM 1527 C CA . TYR A 1 199 ? -7.415 -5.034 -8.584 1.00 88.44 199 TYR A CA 1
ATOM 1528 C C . TYR A 1 199 ? -5.931 -5.258 -8.944 1.00 88.44 199 TYR A C 1
ATOM 1530 O O . TYR A 1 199 ? -5.074 -4.470 -8.547 1.00 88.44 199 TYR A O 1
ATOM 1538 N N . ARG A 1 200 ? -5.615 -6.281 -9.758 1.00 92.94 200 ARG A N 1
ATOM 1539 C CA . ARG A 1 200 ? -4.271 -6.527 -10.306 1.00 92.94 200 ARG A CA 1
ATOM 1540 C C . ARG A 1 200 ? -3.826 -5.429 -11.280 1.00 92.94 200 ARG A C 1
ATOM 1542 O O . ARG A 1 200 ? -2.687 -4.977 -11.181 1.00 92.94 200 ARG A O 1
ATOM 1549 N N . VAL A 1 201 ? -4.708 -4.977 -12.173 1.00 95.94 201 VAL A N 1
ATOM 1550 C CA . VAL A 1 201 ? -4.436 -3.882 -13.122 1.00 95.94 201 VAL A CA 1
ATOM 1551 C C . VAL A 1 201 ? -4.162 -2.577 -12.385 1.00 95.94 201 VAL A C 1
ATOM 1553 O O . VAL A 1 201 ? -3.114 -1.958 -12.588 1.00 95.94 201 VAL A O 1
ATOM 1556 N N . LEU A 1 202 ? -5.055 -2.195 -11.471 1.00 96.81 202 LEU A N 1
ATOM 1557 C CA . LEU A 1 202 ? -4.887 -0.966 -10.699 1.00 96.81 202 LEU A CA 1
ATOM 1558 C C . LEU A 1 202 ? -3.643 -1.022 -9.799 1.00 96.81 202 LEU A C 1
ATOM 1560 O O . LEU A 1 202 ? -2.931 -0.028 -9.666 1.00 96.81 202 LEU A O 1
ATOM 1564 N N . SER A 1 203 ? -3.312 -2.193 -9.246 1.00 97.25 203 SER A N 1
ATOM 1565 C CA . SER A 1 203 ? -2.074 -2.363 -8.486 1.00 97.25 203 SER A CA 1
ATOM 1566 C C . SER A 1 203 ? -0.830 -2.203 -9.355 1.00 97.25 203 SER A C 1
ATOM 1568 O O . SER A 1 203 ? 0.127 -1.583 -8.902 1.00 97.25 203 SER A O 1
ATOM 1570 N N . ALA A 1 204 ? -0.816 -2.713 -10.591 1.00 97.44 204 ALA A N 1
ATOM 1571 C CA . ALA A 1 204 ? 0.335 -2.552 -11.480 1.00 97.44 204 ALA A CA 1
ATOM 1572 C C . ALA A 1 204 ? 0.581 -1.067 -11.803 1.00 97.44 204 ALA A C 1
ATOM 1574 O O . ALA A 1 204 ? 1.715 -0.588 -11.715 1.00 97.44 204 ALA A O 1
ATOM 1575 N N . LEU A 1 205 ? -0.496 -0.320 -12.074 1.00 97.50 205 LEU A N 1
ATOM 1576 C CA . LEU A 1 205 ? -0.466 1.137 -12.229 1.00 97.50 205 LEU A CA 1
ATOM 1577 C C . LEU A 1 205 ? 0.049 1.831 -10.968 1.00 97.50 205 LEU A C 1
ATOM 1579 O O . LEU A 1 205 ? 0.943 2.671 -11.033 1.00 97.50 205 LEU A O 1
ATOM 1583 N N . SER A 1 206 ? -0.471 1.446 -9.807 1.00 97.81 206 SER A N 1
ATOM 1584 C CA . SER A 1 206 ? -0.062 1.992 -8.519 1.00 97.81 206 SER A CA 1
ATOM 1585 C C . SER A 1 206 ? 1.435 1.776 -8.239 1.00 97.81 206 SER A C 1
ATOM 1587 O O . SER A 1 206 ? 2.130 2.722 -7.863 1.00 97.81 206 SER A O 1
ATOM 1589 N N . LEU A 1 207 ? 1.979 0.580 -8.507 1.00 98.38 207 LEU A N 1
ATOM 1590 C CA . LEU A 1 207 ? 3.415 0.301 -8.360 1.00 98.38 207 LEU A CA 1
ATOM 1591 C C . LEU A 1 207 ? 4.276 1.133 -9.325 1.00 98.38 207 LEU A C 1
ATOM 1593 O O . LEU A 1 207 ? 5.337 1.624 -8.921 1.00 98.38 207 LEU A O 1
ATOM 1597 N N . LEU A 1 208 ? 3.824 1.315 -10.572 1.00 98.06 208 LEU A N 1
ATOM 1598 C CA . LEU A 1 208 ? 4.482 2.192 -11.544 1.00 98.06 208 LEU A CA 1
ATOM 1599 C C . LEU A 1 208 ? 4.525 3.640 -11.036 1.00 98.06 208 LEU A C 1
ATOM 1601 O O . LEU A 1 208 ? 5.603 4.234 -10.984 1.00 98.06 208 LEU A O 1
ATOM 1605 N N . ARG A 1 209 ? 3.389 4.171 -10.569 1.00 97.62 209 ARG A N 1
ATOM 1606 C CA . ARG A 1 209 ? 3.294 5.526 -10.002 1.00 97.62 209 ARG A CA 1
ATOM 1607 C C . ARG A 1 209 ? 4.192 5.712 -8.780 1.00 97.62 209 ARG A C 1
ATOM 1609 O O . ARG A 1 209 ? 4.900 6.713 -8.694 1.00 97.62 209 ARG A O 1
ATOM 1616 N N . ILE A 1 210 ? 4.244 4.726 -7.876 1.00 98.50 210 ILE A N 1
ATOM 1617 C CA . ILE A 1 210 ? 5.174 4.729 -6.731 1.00 98.50 210 ILE A CA 1
ATOM 1618 C C . ILE A 1 210 ? 6.627 4.825 -7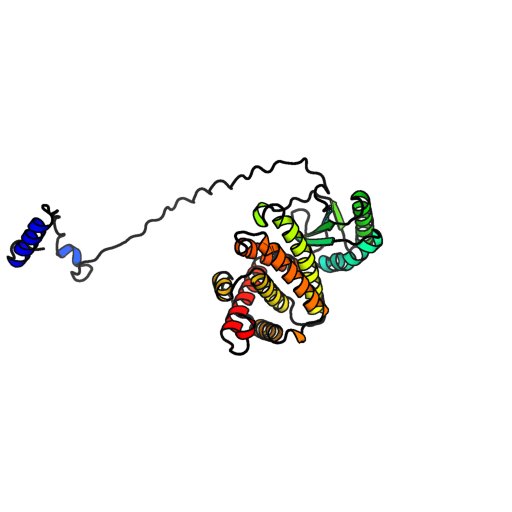.220 1.00 98.50 210 ILE A C 1
ATOM 1620 O O . ILE A 1 210 ? 7.404 5.631 -6.703 1.00 98.50 210 ILE A O 1
ATOM 1624 N N . GLY A 1 211 ? 6.990 4.046 -8.245 1.00 97.75 211 GLY A N 1
ATOM 1625 C CA . GLY A 1 211 ? 8.301 4.108 -8.892 1.00 97.75 211 GLY A CA 1
ATOM 1626 C C . GLY A 1 211 ? 8.633 5.507 -9.421 1.00 97.75 211 GLY A C 1
ATOM 1627 O O . GLY A 1 211 ? 9.678 6.074 -9.088 1.00 97.75 211 GLY A O 1
ATOM 1628 N N . GLN A 1 212 ? 7.718 6.091 -10.194 1.00 96.00 212 GLN A N 1
ATOM 1629 C CA . GLN A 1 212 ? 7.874 7.416 -10.800 1.00 96.00 212 GLN A CA 1
ATOM 1630 C C . GLN A 1 212 ? 7.994 8.526 -9.748 1.00 96.00 212 GLN A C 1
ATOM 1632 O O . GLN A 1 212 ? 8.932 9.327 -9.799 1.00 96.00 212 GLN A O 1
ATOM 1637 N N . ALA A 1 213 ? 7.121 8.539 -8.736 1.00 96.75 213 ALA A N 1
ATOM 1638 C CA . ALA A 1 213 ? 7.160 9.523 -7.652 1.00 96.75 213 ALA A CA 1
ATOM 1639 C C . ALA A 1 213 ? 8.490 9.473 -6.873 1.00 96.75 213 ALA A C 1
ATOM 1641 O O . ALA A 1 213 ? 9.039 10.504 -6.470 1.00 96.75 213 ALA A O 1
ATOM 1642 N N . MET A 1 214 ? 9.078 8.281 -6.749 1.00 96.94 214 MET A N 1
ATOM 1643 C CA . MET A 1 214 ? 10.394 8.067 -6.139 1.00 96.94 214 MET A CA 1
ATOM 1644 C C . MET A 1 214 ? 11.579 8.336 -7.085 1.00 96.94 214 MET A C 1
ATOM 1646 O O . MET A 1 214 ? 12.734 8.227 -6.671 1.00 96.94 214 MET A O 1
ATOM 1650 N N . GLY A 1 215 ? 11.332 8.768 -8.328 1.00 93.94 215 GLY A N 1
ATOM 1651 C CA . GLY A 1 215 ? 12.367 9.147 -9.300 1.00 93.94 215 GLY A CA 1
ATOM 1652 C C . GLY A 1 215 ? 13.058 7.966 -9.989 1.00 93.94 215 GLY A C 1
ATOM 1653 O O . GLY A 1 215 ? 14.228 8.068 -10.382 1.00 93.94 215 GLY A O 1
ATOM 1654 N N . ALA A 1 216 ? 12.379 6.823 -10.093 1.00 95.19 216 ALA A N 1
ATOM 1655 C CA . ALA A 1 216 ? 12.838 5.713 -10.916 1.00 95.19 216 ALA A CA 1
ATOM 1656 C C . ALA A 1 216 ? 12.483 5.979 -12.387 1.00 95.19 216 ALA A C 1
ATOM 1658 O O . ALA A 1 216 ? 11.322 6.206 -12.720 1.00 95.19 216 ALA A O 1
ATOM 1659 N N . SER A 1 217 ? 13.492 5.958 -13.262 1.00 93.81 217 SER A N 1
ATOM 1660 C CA . SER A 1 217 ? 13.274 6.065 -14.705 1.00 93.81 217 SER A CA 1
ATOM 1661 C C . SER A 1 217 ? 12.703 4.757 -15.261 1.00 93.81 217 SER A C 1
ATOM 1663 O O . SER A 1 217 ? 12.908 3.697 -14.658 1.00 93.81 217 SER A O 1
ATOM 1665 N N . PRO A 1 218 ? 12.065 4.783 -16.442 1.00 93.56 218 PRO A N 1
ATOM 1666 C CA . PRO A 1 218 ? 11.606 3.566 -17.108 1.00 93.56 218 PRO A CA 1
ATOM 1667 C C . PRO A 1 218 ? 12.721 2.529 -17.281 1.00 93.56 218 PRO A C 1
ATOM 1669 O O . PRO A 1 218 ? 12.531 1.368 -16.934 1.00 93.56 218 PRO A O 1
ATOM 1672 N N . ALA A 1 219 ? 13.916 2.961 -17.704 1.00 93.31 219 ALA A N 1
ATOM 1673 C CA . ALA A 1 219 ? 15.084 2.089 -17.824 1.00 93.31 219 ALA A CA 1
ATOM 1674 C C . ALA A 1 219 ? 15.418 1.399 -16.490 1.00 93.31 219 ALA A C 1
ATOM 1676 O O . ALA A 1 219 ? 15.552 0.177 -16.444 1.00 93.31 219 ALA A O 1
ATOM 1677 N N . TRP A 1 220 ? 15.448 2.159 -15.388 1.00 94.62 220 TRP A N 1
ATOM 1678 C CA . TRP A 1 220 ? 15.716 1.611 -14.058 1.00 94.62 220 TRP A CA 1
ATOM 1679 C C . TRP A 1 220 ? 14.642 0.600 -13.630 1.00 94.62 220 TRP A C 1
ATOM 1681 O O . TRP A 1 220 ? 14.978 -0.483 -13.152 1.00 94.62 220 TRP A O 1
ATOM 1691 N N . LEU A 1 221 ? 13.357 0.902 -13.854 1.00 95.81 221 LEU A N 1
ATOM 1692 C CA . LEU A 1 221 ? 12.244 -0.011 -13.557 1.00 95.81 221 LEU A CA 1
ATOM 1693 C C . LEU A 1 221 ? 12.355 -1.310 -14.361 1.00 95.81 221 LEU A C 1
ATOM 1695 O O . LEU A 1 221 ? 12.214 -2.395 -13.801 1.00 95.81 221 LEU A O 1
ATOM 1699 N N . THR A 1 222 ? 12.674 -1.223 -15.653 1.00 94.00 222 THR A N 1
ATOM 1700 C CA . THR A 1 222 ? 12.912 -2.401 -16.500 1.00 94.00 222 THR A CA 1
ATOM 1701 C C . THR A 1 222 ? 14.215 -3.126 -16.192 1.00 94.00 222 THR A C 1
ATOM 1703 O O . THR A 1 222 ? 14.450 -4.202 -16.722 1.00 94.00 222 THR A O 1
ATOM 1706 N N . GLU A 1 223 ? 15.095 -2.592 -15.364 1.00 93.44 223 GLU A N 1
ATOM 1707 C CA . GLU A 1 223 ? 16.275 -3.321 -14.903 1.00 93.44 223 GLU A CA 1
ATOM 1708 C C . GLU A 1 223 ? 15.976 -4.037 -13.580 1.00 93.44 223 GLU A C 1
ATOM 1710 O O . GLU A 1 223 ? 16.331 -5.201 -13.422 1.00 93.44 223 GLU A O 1
ATOM 1715 N N . HIS A 1 224 ? 15.245 -3.378 -12.676 1.00 93.62 224 HIS A N 1
ATOM 1716 C CA . HIS A 1 224 ? 15.100 -3.804 -11.281 1.00 93.62 224 HIS A CA 1
ATOM 1717 C C . HIS A 1 224 ? 13.801 -4.557 -10.972 1.00 93.62 224 HIS A C 1
ATOM 1719 O O . HIS A 1 224 ? 13.747 -5.283 -9.980 1.00 93.62 224 HIS A O 1
ATOM 1725 N N . LEU A 1 225 ? 12.748 -4.412 -11.783 1.00 95.25 225 LEU A N 1
ATOM 1726 C CA . LEU A 1 225 ? 11.554 -5.245 -11.642 1.00 95.25 225 LEU A CA 1
ATOM 1727 C C . LEU A 1 225 ? 11.827 -6.658 -12.187 1.00 95.25 225 LEU A C 1
ATOM 1729 O O . LEU A 1 225 ? 12.467 -6.795 -13.237 1.00 95.25 225 LEU A O 1
ATOM 1733 N N . PRO A 1 226 ? 11.328 -7.713 -11.522 1.00 93.75 226 PRO A N 1
ATOM 1734 C CA . PRO A 1 226 ? 11.550 -9.091 -11.928 1.00 93.75 226 PRO A CA 1
ATOM 1735 C C . PRO A 1 226 ? 10.984 -9.372 -13.319 1.00 93.75 226 PRO A C 1
ATOM 1737 O O . PRO A 1 226 ? 9.989 -8.789 -13.756 1.00 93.75 226 PRO A O 1
ATOM 1740 N N . ARG A 1 227 ? 11.639 -10.288 -14.033 1.00 90.94 227 ARG A N 1
ATOM 1741 C CA . ARG A 1 227 ? 11.106 -10.834 -15.281 1.00 90.94 227 ARG A CA 1
ATOM 1742 C C . ARG A 1 227 ? 10.019 -11.848 -14.952 1.00 90.94 227 ARG A C 1
ATOM 1744 O O . ARG A 1 227 ? 10.160 -12.626 -14.011 1.00 90.94 227 A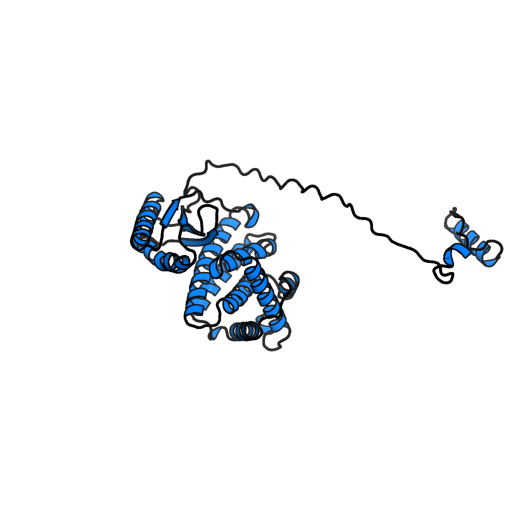RG A O 1
ATOM 1751 N N . SER A 1 228 ? 8.977 -11.878 -15.776 1.00 85.06 228 SER A N 1
ATOM 1752 C CA . SER A 1 228 ? 7.948 -12.899 -15.632 1.00 85.06 228 SER A CA 1
ATOM 1753 C C . SER A 1 228 ? 8.517 -14.279 -15.953 1.00 85.06 228 SER A C 1
ATOM 1755 O O . SER A 1 228 ? 9.144 -14.469 -16.993 1.00 85.06 228 SER A O 1
ATOM 1757 N N . VAL A 1 229 ? 8.265 -15.240 -15.067 1.00 82.25 229 VAL A N 1
ATOM 1758 C CA . VAL A 1 229 ? 8.546 -16.668 -15.290 1.00 82.25 229 VAL A CA 1
ATOM 1759 C C . VAL A 1 229 ? 7.371 -17.391 -15.960 1.00 82.25 229 VAL A C 1
ATOM 1761 O O . VAL A 1 229 ? 7.520 -18.513 -16.432 1.00 82.25 229 VAL A O 1
ATOM 1764 N N . ARG A 1 230 ? 6.201 -16.742 -16.020 1.00 81.44 230 ARG A N 1
ATOM 1765 C CA . ARG A 1 230 ? 4.974 -17.224 -16.671 1.00 81.44 230 ARG A CA 1
ATOM 1766 C C . ARG A 1 230 ? 4.548 -16.268 -17.793 1.00 81.44 230 ARG A C 1
ATOM 1768 O O . ARG A 1 230 ? 4.994 -15.117 -17.805 1.00 81.44 230 ARG A O 1
ATOM 1775 N N . PRO A 1 231 ? 3.690 -16.694 -18.735 1.00 85.44 231 PRO A N 1
ATOM 1776 C CA . PRO A 1 231 ? 3.078 -15.771 -19.684 1.00 85.44 231 PRO A CA 1
ATOM 1777 C C . PRO A 1 231 ? 2.401 -14.608 -18.950 1.00 85.44 231 PRO A C 1
ATOM 1779 O O . PRO A 1 231 ? 1.673 -14.820 -17.983 1.00 85.44 231 PRO A O 1
ATOM 1782 N N . VAL A 1 232 ? 2.681 -13.381 -19.391 1.00 87.31 232 VAL A N 1
ATOM 1783 C CA . VAL A 1 232 ? 2.015 -12.184 -18.865 1.00 87.31 232 VAL A CA 1
ATOM 1784 C C . VAL A 1 232 ? 0.572 -12.186 -19.356 1.00 87.31 232 VAL A C 1
ATOM 1786 O O . VAL A 1 232 ? 0.323 -12.430 -20.539 1.00 87.31 232 VAL A O 1
ATOM 1789 N N . ASP A 1 233 ? -0.357 -11.896 -18.451 1.00 89.56 233 ASP A N 1
ATOM 1790 C CA . ASP A 1 233 ? -1.761 -11.668 -18.776 1.00 89.56 233 ASP A CA 1
ATOM 1791 C C . ASP A 1 233 ? -1.881 -10.458 -19.717 1.00 89.56 233 ASP A C 1
ATOM 1793 O O . ASP A 1 233 ? -1.604 -9.317 -19.334 1.00 89.56 233 ASP A O 1
ATOM 1797 N N . ARG A 1 234 ? -2.230 -10.732 -20.979 1.00 91.56 234 ARG A N 1
ATOM 1798 C CA . ARG A 1 234 ? -2.302 -9.716 -22.034 1.00 91.56 234 ARG A CA 1
ATOM 1799 C C . ARG A 1 234 ? -3.484 -8.779 -21.842 1.00 91.56 234 ARG A C 1
ATOM 1801 O O . ARG A 1 234 ? -3.319 -7.587 -22.062 1.00 91.56 234 ARG A O 1
ATOM 1808 N N . GLU A 1 235 ? -4.626 -9.288 -21.390 1.00 92.81 235 GLU A N 1
ATOM 1809 C CA . GLU A 1 235 ? -5.818 -8.468 -21.161 1.00 92.81 235 GLU A CA 1
ATOM 1810 C C . GLU A 1 235 ? -5.568 -7.484 -20.019 1.00 92.81 235 GLU A C 1
ATOM 1812 O O . GLU A 1 235 ? -5.822 -6.286 -20.156 1.00 92.81 235 GLU A O 1
ATOM 1817 N N . ALA A 1 236 ? -4.962 -7.958 -18.925 1.00 92.69 236 ALA A N 1
ATOM 1818 C CA . ALA A 1 236 ? -4.557 -7.087 -17.827 1.00 92.69 236 ALA A CA 1
ATOM 1819 C C . ALA A 1 236 ? -3.513 -6.047 -18.268 1.00 92.69 236 ALA A C 1
ATOM 1821 O O . ALA A 1 236 ? -3.598 -4.880 -17.886 1.00 92.69 236 ALA A O 1
ATOM 1822 N N . LEU A 1 237 ? -2.525 -6.446 -19.074 1.00 94.75 237 LEU A N 1
ATOM 1823 C CA . LEU A 1 237 ? -1.503 -5.534 -19.589 1.00 94.75 237 LEU A CA 1
ATOM 1824 C C . LEU A 1 237 ? -2.097 -4.454 -20.504 1.00 94.75 237 LEU A C 1
ATOM 1826 O O . LEU A 1 237 ? -1.727 -3.285 -20.391 1.00 94.75 237 LEU A O 1
ATOM 1830 N N . ASP A 1 238 ? -3.000 -4.836 -21.402 1.00 94.31 238 ASP A N 1
ATOM 1831 C CA . ASP A 1 238 ? -3.634 -3.928 -22.354 1.00 94.31 238 ASP A CA 1
ATOM 1832 C C . ASP A 1 238 ? -4.559 -2.940 -21.641 1.00 94.31 238 ASP A C 1
ATOM 1834 O O . ASP A 1 238 ? -4.477 -1.739 -21.905 1.00 94.31 238 ASP A O 1
ATOM 1838 N N . LEU A 1 239 ? -5.345 -3.407 -20.665 1.00 94.31 239 LEU A N 1
ATOM 1839 C CA . LEU A 1 239 ? -6.173 -2.534 -19.834 1.00 94.31 239 LEU A CA 1
ATOM 1840 C C . LEU A 1 239 ? -5.324 -1.586 -18.976 1.00 94.31 239 LEU A C 1
ATOM 1842 O O . LEU A 1 239 ? -5.619 -0.396 -18.899 1.00 94.31 239 LEU A O 1
ATOM 1846 N N . ALA A 1 240 ? -4.242 -2.077 -18.363 1.00 95.25 240 ALA A N 1
ATOM 1847 C CA . ALA A 1 240 ? -3.327 -1.227 -17.602 1.00 95.25 240 ALA A CA 1
ATOM 1848 C C . ALA A 1 240 ? -2.702 -0.143 -18.489 1.00 95.25 240 ALA A C 1
ATOM 1850 O O . ALA A 1 240 ? -2.623 1.016 -18.092 1.00 95.25 240 ALA A O 1
ATOM 1851 N N . ARG A 1 241 ? -2.285 -0.496 -19.708 1.00 95.31 241 ARG A N 1
ATOM 1852 C CA . ARG A 1 241 ? -1.747 0.467 -20.672 1.00 95.31 241 ARG A CA 1
ATOM 1853 C C . ARG A 1 241 ? -2.794 1.509 -21.066 1.00 95.31 241 ARG A C 1
ATOM 1855 O O . ARG A 1 241 ? -2.468 2.691 -21.072 1.00 95.31 241 ARG A O 1
ATOM 1862 N N . HIS A 1 242 ? -4.024 1.080 -21.344 1.00 94.12 242 HIS A N 1
ATOM 1863 C CA . HIS A 1 242 ? -5.140 1.961 -21.694 1.00 94.12 242 HIS A CA 1
ATOM 1864 C C . HIS A 1 242 ? -5.451 2.974 -20.587 1.00 94.12 242 HIS A C 1
ATOM 1866 O O . HIS A 1 242 ? -5.466 4.174 -20.847 1.00 94.12 242 HIS A O 1
ATOM 1872 N N . LEU A 1 243 ? -5.602 2.511 -19.343 1.00 93.62 243 LEU A N 1
ATOM 1873 C CA . LEU A 1 243 ? -5.872 3.375 -18.187 1.00 93.62 243 LEU A CA 1
ATOM 1874 C C . LEU A 1 243 ? -4.691 4.293 -17.840 1.00 93.62 243 LEU A C 1
ATOM 1876 O O . LEU A 1 243 ? -4.885 5.373 -17.290 1.00 93.62 243 LEU A O 1
ATOM 1880 N N . TYR A 1 244 ? -3.457 3.888 -18.160 1.00 93.69 244 TYR A N 1
ATOM 1881 C CA . TYR A 1 244 ? -2.299 4.776 -18.040 1.00 93.69 244 TYR A CA 1
ATOM 1882 C C . TYR A 1 244 ? -2.366 5.934 -19.045 1.00 93.69 244 TYR A C 1
ATOM 1884 O O . TYR A 1 244 ? -2.005 7.059 -18.705 1.00 93.69 244 TYR A O 1
ATOM 1892 N N . THR A 1 245 ? -2.799 5.670 -20.283 1.00 93.19 245 THR A N 1
ATOM 1893 C CA . THR A 1 245 ? -2.887 6.692 -21.340 1.00 93.19 245 THR A CA 1
ATOM 1894 C C . THR A 1 245 ? -4.147 7.550 -21.265 1.00 93.19 245 THR A C 1
ATOM 1896 O O . THR A 1 245 ? -4.113 8.678 -21.747 1.00 93.19 245 THR A O 1
ATOM 1899 N N . HIS A 1 246 ? -5.213 7.047 -20.640 1.00 92.75 246 HIS A N 1
ATOM 1900 C CA . HIS A 1 246 ? -6.496 7.734 -20.456 1.00 92.75 246 HIS A CA 1
ATOM 1901 C C . HIS A 1 246 ? -6.826 7.855 -18.957 1.00 92.75 246 HIS A C 1
ATOM 1903 O O . HIS A 1 246 ? -7.747 7.205 -18.458 1.00 92.75 246 HIS A O 1
ATOM 1909 N N . PRO A 1 247 ? -6.042 8.633 -18.183 1.00 90.56 247 PRO A N 1
ATOM 1910 C CA . PRO A 1 247 ? -6.239 8.751 -16.738 1.00 90.56 247 PRO A CA 1
ATOM 1911 C C . PRO A 1 247 ? -7.572 9.415 -16.355 1.00 90.56 247 PRO A C 1
ATOM 1913 O O . PRO A 1 247 ? -7.979 9.320 -15.202 1.00 90.56 247 PRO A O 1
ATOM 1916 N N . ASP A 1 248 ? -8.241 10.081 -17.296 1.00 91.62 248 ASP A N 1
ATOM 1917 C CA . ASP A 1 248 ? -9.583 10.652 -17.175 1.00 91.62 248 ASP A CA 1
ATOM 1918 C C . ASP A 1 248 ? -10.697 9.597 -17.079 1.00 91.62 248 ASP A C 1
ATOM 1920 O O . ASP A 1 248 ? -11.774 9.900 -16.571 1.00 91.62 248 ASP A O 1
ATOM 1924 N N . GLU A 1 249 ? -10.430 8.353 -17.486 1.00 91.69 249 GLU A N 1
ATOM 1925 C CA . GLU A 1 249 ? -11.353 7.225 -17.302 1.00 91.69 249 GLU A CA 1
ATOM 1926 C C . GLU A 1 249 ? -11.290 6.616 -15.889 1.00 91.69 249 GLU A C 1
ATOM 1928 O O . GLU A 1 249 ? -12.136 5.797 -15.522 1.00 91.69 249 GLU A O 1
ATOM 1933 N N . LEU A 1 250 ? -10.295 6.993 -15.077 1.00 91.88 250 LEU A N 1
ATOM 1934 C CA . LEU A 1 250 ? -10.206 6.539 -13.691 1.00 91.88 250 LEU A CA 1
ATOM 1935 C C . LEU A 1 250 ? -11.255 7.253 -12.823 1.00 91.88 250 LEU A C 1
ATOM 1937 O O . LEU A 1 250 ? -11.477 8.455 -12.992 1.00 91.88 250 LEU A O 1
ATOM 1941 N N . PRO A 1 251 ? -11.834 6.570 -11.816 1.00 94.00 251 PRO A N 1
ATOM 1942 C CA . PRO A 1 251 ? -12.693 7.224 -10.836 1.00 94.00 251 PRO A CA 1
ATOM 1943 C C . PRO A 1 251 ? -11.997 8.434 -10.199 1.00 94.00 251 PRO A C 1
ATOM 1945 O O . PRO A 1 251 ? -10.847 8.341 -9.756 1.00 94.00 251 PRO A O 1
ATOM 1948 N N . SER A 1 252 ? -12.701 9.566 -10.113 1.00 93.31 252 SER A N 1
ATOM 1949 C CA . SER A 1 252 ? -12.133 10.835 -9.633 1.00 93.31 252 SER A CA 1
ATOM 1950 C C . SER A 1 252 ? -11.550 10.726 -8.223 1.00 93.31 252 SER A C 1
ATOM 1952 O O . SER A 1 252 ? -10.483 11.275 -7.948 1.00 93.31 252 SER A O 1
ATOM 1954 N N . GLU A 1 253 ? -12.213 9.973 -7.342 1.00 94.00 253 GLU A N 1
ATOM 1955 C CA . GLU A 1 253 ? -11.732 9.712 -5.983 1.00 94.00 253 GLU A CA 1
ATOM 1956 C C . GLU A 1 253 ? -10.423 8.915 -5.983 1.00 94.00 253 GLU A C 1
ATOM 1958 O O . GLU A 1 253 ? -9.482 9.276 -5.272 1.00 94.00 253 GLU A O 1
ATOM 1963 N N . LEU A 1 254 ? -10.312 7.884 -6.833 1.00 95.81 254 LEU A N 1
ATOM 1964 C CA . LEU A 1 254 ? -9.087 7.093 -6.976 1.00 95.81 254 LEU A CA 1
ATOM 1965 C C . LEU A 1 254 ? -7.927 7.958 -7.490 1.00 95.81 254 LEU A C 1
ATOM 1967 O O . LEU A 1 254 ? -6.827 7.929 -6.930 1.00 95.81 254 LEU A O 1
ATOM 1971 N N . ALA A 1 255 ? -8.180 8.770 -8.519 1.00 96.00 255 ALA A N 1
ATOM 1972 C CA . ALA A 1 255 ? -7.191 9.692 -9.067 1.00 96.00 255 ALA A CA 1
ATOM 1973 C C . ALA A 1 255 ? -6.701 10.696 -8.005 1.00 96.00 255 ALA A C 1
ATOM 1975 O O . ALA A 1 255 ? -5.492 10.898 -7.849 1.00 96.00 255 ALA A O 1
ATOM 1976 N N . LEU A 1 256 ? -7.619 11.262 -7.212 1.00 97.50 256 LEU A N 1
ATOM 1977 C CA . LEU A 1 256 ? -7.309 12.218 -6.148 1.00 97.50 256 LEU A CA 1
ATOM 1978 C C . LEU A 1 256 ? -6.451 11.600 -5.034 1.00 97.50 256 LEU A C 1
ATOM 1980 O O . LEU A 1 256 ? -5.487 12.223 -4.570 1.00 97.50 256 LEU A O 1
ATOM 1984 N N . VAL A 1 257 ? -6.775 10.386 -4.572 1.00 97.81 257 VAL A N 1
ATOM 1985 C CA . VAL A 1 257 ? -5.979 9.735 -3.517 1.00 97.81 257 VAL A CA 1
ATOM 1986 C C . VAL A 1 257 ? -4.599 9.316 -4.017 1.00 97.81 257 VAL A C 1
ATOM 1988 O O . VAL A 1 257 ? -3.625 9.474 -3.274 1.00 97.81 257 VAL A O 1
ATOM 1991 N N . TRP A 1 258 ? -4.485 8.875 -5.274 1.00 97.81 258 TRP A N 1
ATOM 1992 C CA . TRP A 1 258 ? -3.194 8.597 -5.901 1.00 97.81 258 TRP A CA 1
ATOM 1993 C C . TRP A 1 258 ? -2.338 9.854 -6.013 1.00 97.81 258 TRP A C 1
ATOM 1995 O O . TRP A 1 258 ? -1.169 9.812 -5.639 1.00 97.81 258 TRP A O 1
ATOM 2005 N N . GLU A 1 259 ? -2.901 10.989 -6.428 1.00 98.00 259 GLU A N 1
ATOM 2006 C CA . GLU A 1 259 ? -2.155 12.249 -6.494 1.00 98.00 259 GLU A CA 1
ATOM 2007 C C . GLU A 1 259 ? -1.627 12.677 -5.112 1.00 98.00 259 GLU A C 1
ATOM 2009 O O . GLU A 1 259 ? -0.461 13.057 -4.959 1.00 98.00 259 GLU A O 1
ATOM 2014 N N . ARG A 1 260 ? -2.460 12.560 -4.067 1.00 98.44 260 ARG A N 1
ATOM 2015 C CA . ARG A 1 260 ? -2.054 12.848 -2.680 1.00 98.44 260 ARG A CA 1
ATOM 2016 C C . ARG A 1 260 ? -0.921 11.928 -2.221 1.00 98.44 260 ARG A C 1
ATOM 2018 O O . ARG A 1 260 ? 0.044 12.408 -1.622 1.00 98.44 260 ARG A O 1
ATOM 2025 N N . ARG A 1 261 ? -1.003 10.628 -2.527 1.00 98.69 261 ARG A N 1
ATOM 2026 C CA . ARG A 1 261 ? 0.075 9.672 -2.237 1.00 98.69 261 ARG A CA 1
ATOM 2027 C C . ARG A 1 261 ? 1.352 10.036 -2.984 1.00 98.69 261 ARG A C 1
ATOM 2029 O O . ARG A 1 261 ? 2.407 10.112 -2.357 1.00 98.69 261 ARG A O 1
ATOM 2036 N N . ASP A 1 262 ? 1.278 10.316 -4.275 1.00 98.50 262 ASP A N 1
ATOM 2037 C CA . ASP A 1 262 ? 2.454 10.617 -5.090 1.00 98.50 262 ASP A CA 1
ATOM 2038 C C . ASP A 1 262 ? 3.155 11.903 -4.615 1.00 98.50 262 ASP A C 1
ATOM 2040 O O . ASP A 1 262 ? 4.385 11.961 -4.551 1.00 98.50 262 ASP A O 1
ATOM 2044 N N . ARG A 1 263 ? 2.390 12.897 -4.145 1.00 98.56 263 ARG A N 1
ATOM 2045 C CA . ARG A 1 263 ? 2.934 14.094 -3.487 1.00 98.56 263 ARG A CA 1
ATOM 2046 C C . ARG A 1 263 ? 3.660 13.759 -2.181 1.00 98.56 263 ARG A C 1
ATOM 2048 O O . ARG A 1 263 ? 4.750 14.278 -1.943 1.00 98.56 263 ARG A O 1
ATOM 2055 N N . SER A 1 264 ? 3.094 12.880 -1.350 1.00 98.56 264 SER A N 1
ATOM 2056 C CA . SER A 1 264 ? 3.753 12.425 -0.115 1.00 98.56 264 SER A CA 1
ATOM 2057 C C . SER A 1 264 ? 5.050 11.654 -0.396 1.00 98.56 264 SER A C 1
ATOM 2059 O O . SER A 1 264 ? 6.057 11.897 0.266 1.00 98.56 264 SER A O 1
ATOM 2061 N N . LEU A 1 265 ? 5.074 10.821 -1.444 1.00 98.62 265 LEU A N 1
ATOM 2062 C CA . LEU A 1 265 ? 6.275 10.124 -1.917 1.00 98.62 265 LEU A CA 1
ATOM 2063 C C . LEU A 1 265 ? 7.344 11.106 -2.404 1.00 98.62 265 LEU A C 1
ATOM 2065 O O . LEU A 1 265 ? 8.512 10.966 -2.048 1.00 98.62 265 LEU A O 1
ATOM 2069 N N . ALA A 1 266 ? 6.958 12.139 -3.157 1.00 97.69 266 ALA A N 1
ATOM 2070 C CA . ALA A 1 266 ? 7.879 13.182 -3.599 1.00 97.69 266 ALA A CA 1
ATOM 2071 C C . ALA A 1 266 ? 8.486 13.966 -2.421 1.00 97.69 266 ALA A C 1
ATOM 2073 O O . ALA A 1 266 ? 9.670 14.308 -2.471 1.00 97.69 266 ALA A O 1
ATOM 2074 N N . THR A 1 267 ? 7.713 14.225 -1.361 1.00 97.88 267 THR A N 1
ATOM 2075 C CA . THR A 1 267 ? 8.219 14.816 -0.110 1.00 97.88 267 THR A CA 1
ATOM 2076 C C . THR A 1 267 ? 9.176 13.863 0.599 1.00 97.88 267 THR A C 1
ATOM 2078 O O . THR A 1 267 ? 10.306 14.250 0.888 1.00 97.88 267 THR A O 1
ATOM 2081 N N . TYR A 1 268 ? 8.784 12.603 0.805 1.00 98.38 268 TYR A N 1
ATOM 2082 C CA . TYR A 1 268 ? 9.625 11.582 1.433 1.00 98.38 268 TYR A CA 1
ATOM 2083 C C . TYR A 1 268 ? 10.960 11.396 0.703 1.00 98.38 268 TYR A C 1
ATOM 2085 O O . TYR A 1 268 ? 12.019 11.392 1.331 1.00 98.38 268 TYR A O 1
ATOM 2093 N N . ARG A 1 269 ? 10.937 11.361 -0.633 1.00 97.50 269 ARG A N 1
ATOM 2094 C CA . ARG A 1 269 ? 12.128 11.278 -1.486 1.00 97.50 269 ARG A CA 1
ATOM 2095 C C . ARG A 1 269 ? 13.174 12.350 -1.164 1.00 97.50 269 ARG A C 1
ATOM 2097 O O . ARG A 1 269 ? 14.361 12.051 -1.240 1.00 97.50 269 ARG A O 1
ATOM 2104 N N . ARG A 1 270 ? 12.764 13.572 -0.795 1.00 96.75 270 ARG A N 1
ATOM 2105 C CA . ARG A 1 270 ? 13.687 14.680 -0.464 1.00 96.75 270 ARG A CA 1
ATOM 2106 C C . ARG A 1 270 ? 14.485 14.437 0.819 1.00 96.75 270 ARG A C 1
ATOM 2108 O O . ARG A 1 270 ? 15.522 15.062 1.000 1.00 96.75 270 ARG A O 1
ATOM 2115 N N . HIS A 1 271 ? 14.031 13.529 1.681 1.00 96.00 271 HIS A N 1
ATOM 2116 C CA . HIS A 1 271 ? 14.719 13.159 2.920 1.00 96.00 271 HIS A CA 1
ATOM 2117 C C . HIS A 1 271 ? 15.682 11.973 2.751 1.00 96.00 271 HIS A C 1
ATOM 2119 O O . HIS A 1 271 ? 16.302 11.548 3.725 1.00 96.00 271 HIS A O 1
ATOM 2125 N N . LEU A 1 272 ? 15.812 11.414 1.542 1.00 95.25 272 LEU A N 1
ATOM 2126 C CA . LEU A 1 272 ? 16.608 10.217 1.286 1.00 95.25 272 LEU A CA 1
ATOM 2127 C C . LEU A 1 272 ? 17.832 10.524 0.421 1.00 95.25 272 LEU A C 1
ATOM 2129 O O . LEU A 1 272 ? 17.711 11.026 -0.692 1.00 95.25 272 LEU A O 1
ATOM 2133 N N . ASN A 1 273 ? 19.007 10.080 0.875 1.00 90.81 273 ASN A N 1
ATOM 2134 C CA . ASN A 1 273 ? 20.237 10.116 0.070 1.00 90.81 273 ASN A CA 1
ATOM 2135 C C . ASN A 1 273 ? 20.182 9.129 -1.110 1.00 90.81 273 ASN A C 1
ATOM 2137 O O . ASN A 1 273 ? 20.723 9.382 -2.184 1.00 90.81 273 ASN A O 1
ATOM 2141 N N . HIS A 1 274 ? 19.514 7.987 -0.912 1.00 89.94 274 HIS A N 1
ATOM 2142 C CA . HIS A 1 274 ? 19.365 6.934 -1.919 1.00 89.94 274 HIS A CA 1
ATOM 2143 C C . HIS A 1 274 ? 17.900 6.481 -2.032 1.00 89.94 274 HIS A C 1
ATOM 2145 O O . HIS A 1 274 ? 17.567 5.377 -1.592 1.00 89.94 274 HIS A O 1
ATOM 2151 N N . PRO A 1 275 ? 17.012 7.291 -2.642 1.00 89.44 275 PRO A N 1
ATOM 2152 C CA . PRO A 1 275 ? 15.571 7.023 -2.661 1.00 89.44 275 PRO A CA 1
ATOM 2153 C C . PRO A 1 275 ? 15.177 5.674 -3.267 1.00 89.44 275 PRO A C 1
ATOM 2155 O O . PRO A 1 275 ? 14.178 5.074 -2.891 1.00 89.44 275 PRO A O 1
ATOM 2158 N N . ARG A 1 276 ? 15.985 5.154 -4.191 1.00 88.81 276 ARG A N 1
ATOM 2159 C CA . ARG A 1 276 ? 15.701 3.885 -4.869 1.00 88.81 276 ARG A CA 1
ATOM 2160 C C . ARG A 1 276 ? 15.884 2.661 -3.967 1.00 88.81 276 ARG A C 1
ATOM 2162 O O . ARG A 1 276 ? 15.291 1.627 -4.245 1.00 88.81 276 ARG A O 1
ATOM 2169 N N . ARG A 1 277 ? 16.643 2.764 -2.865 1.00 89.88 277 ARG A N 1
ATOM 2170 C CA . ARG A 1 277 ? 16.856 1.640 -1.929 1.00 89.88 277 ARG A CA 1
ATOM 2171 C C . ARG A 1 277 ? 15.585 1.225 -1.187 1.00 89.88 277 ARG A C 1
ATOM 2173 O O . ARG A 1 277 ? 15.488 0.078 -0.770 1.00 89.88 277 ARG A O 1
ATOM 2180 N N . VAL A 1 278 ? 14.616 2.131 -1.045 1.00 95.75 278 VAL A N 1
ATOM 2181 C CA . VAL A 1 278 ? 13.361 1.852 -0.330 1.00 95.75 278 VAL A CA 1
ATOM 2182 C C . VAL A 1 278 ? 12.232 1.391 -1.255 1.00 95.75 278 VAL A C 1
ATOM 2184 O O . VAL A 1 278 ? 11.185 0.978 -0.768 1.00 95.75 278 VAL A O 1
ATOM 2187 N N . LEU A 1 279 ? 12.428 1.408 -2.580 1.00 96.56 279 LEU A N 1
ATOM 2188 C CA . LEU A 1 279 ? 11.374 1.095 -3.554 1.00 96.56 279 LEU A CA 1
ATOM 2189 C C . LEU A 1 279 ? 10.809 -0.314 -3.405 1.00 96.56 279 LEU A C 1
ATOM 2191 O O . LEU A 1 279 ? 9.594 -0.470 -3.364 1.00 96.56 279 LEU A O 1
ATOM 2195 N N . SER A 1 280 ? 11.671 -1.320 -3.237 1.00 95.94 280 SER A N 1
ATOM 2196 C CA . SER A 1 280 ? 11.227 -2.697 -2.979 1.00 95.94 280 SER A CA 1
ATOM 2197 C C . SER A 1 280 ? 10.335 -2.784 -1.742 1.00 95.94 280 SER A C 1
ATOM 2199 O O . SER A 1 280 ? 9.374 -3.542 -1.710 1.00 95.94 280 SER A O 1
ATOM 2201 N N . SER A 1 281 ? 10.615 -1.958 -0.734 1.00 97.50 281 SER A N 1
ATOM 2202 C CA . SER A 1 281 ? 9.845 -1.911 0.502 1.00 97.50 281 SER A CA 1
ATOM 2203 C C . SER A 1 281 ? 8.503 -1.219 0.321 1.00 97.50 281 SER A C 1
ATOM 2205 O O . SER A 1 281 ? 7.503 -1.708 0.830 1.00 97.50 281 SER A O 1
ATOM 2207 N N . LEU A 1 282 ? 8.464 -0.122 -0.436 1.00 98.44 282 LEU A N 1
ATOM 2208 C CA . LEU A 1 282 ? 7.221 0.574 -0.762 1.00 98.44 282 LEU A CA 1
ATOM 2209 C C . LEU A 1 282 ? 6.305 -0.290 -1.634 1.00 98.44 282 LEU A C 1
ATOM 2211 O O . LEU A 1 282 ? 5.114 -0.378 -1.353 1.00 98.44 282 LEU A O 1
ATOM 2215 N N . TRP A 1 283 ? 6.854 -0.977 -2.639 1.00 98.38 283 TRP A N 1
ATOM 2216 C CA . TRP A 1 283 ? 6.087 -1.909 -3.464 1.00 98.38 283 TRP A CA 1
ATOM 2217 C C . TRP A 1 283 ? 5.536 -3.076 -2.653 1.00 98.38 283 TRP A C 1
ATOM 2219 O O . TRP A 1 283 ? 4.345 -3.360 -2.753 1.00 98.38 283 TRP A O 1
ATOM 2229 N N . HIS A 1 284 ? 6.363 -3.674 -1.794 1.00 97.88 284 HIS A N 1
ATOM 2230 C CA . HIS A 1 284 ? 5.933 -4.733 -0.886 1.00 97.88 284 HIS A CA 1
ATOM 2231 C C . HIS A 1 284 ? 4.798 -4.277 0.034 1.00 97.88 284 HIS A C 1
ATOM 2233 O O . HIS A 1 284 ? 3.786 -4.954 0.192 1.00 97.88 284 HIS A O 1
ATOM 2239 N N . MET A 1 285 ? 4.937 -3.091 0.625 1.00 98.12 285 MET A N 1
ATOM 2240 C CA . MET A 1 285 ? 3.933 -2.537 1.528 1.00 98.12 285 MET A CA 1
ATOM 2241 C C . MET A 1 285 ? 2.631 -2.171 0.805 1.00 98.12 285 MET A C 1
ATOM 2243 O O . MET A 1 285 ? 1.559 -2.323 1.391 1.00 98.12 285 MET A O 1
ATOM 2247 N N . HIS A 1 286 ? 2.692 -1.700 -0.443 1.00 98.44 286 HIS A N 1
ATOM 2248 C CA . HIS A 1 286 ? 1.496 -1.436 -1.244 1.00 98.44 286 HIS A CA 1
ATOM 2249 C C . HIS A 1 286 ? 0.797 -2.742 -1.652 1.00 98.44 286 HIS A C 1
ATOM 2251 O O . HIS A 1 286 ? -0.408 -2.891 -1.441 1.00 98.44 286 HIS A O 1
ATOM 2257 N N . HIS A 1 287 ? 1.559 -3.719 -2.160 1.00 98.12 287 HIS A N 1
ATOM 2258 C CA . HIS A 1 287 ? 1.057 -5.059 -2.481 1.00 98.12 287 HIS A CA 1
ATOM 2259 C C . HIS A 1 287 ? 0.371 -5.693 -1.268 1.00 98.12 287 HIS A C 1
ATOM 2261 O O . HIS A 1 287 ? -0.790 -6.086 -1.361 1.00 98.12 287 HIS A O 1
ATOM 2267 N N . ASN A 1 288 ? 1.021 -5.663 -0.102 1.00 97.69 288 ASN A N 1
ATOM 2268 C CA . ASN A 1 288 ? 0.471 -6.199 1.138 1.00 97.69 288 ASN A CA 1
ATOM 2269 C C . ASN A 1 288 ? -0.896 -5.598 1.507 1.00 97.69 288 ASN A C 1
ATOM 2271 O O . ASN A 1 288 ? -1.768 -6.317 1.991 1.00 97.69 288 ASN A O 1
ATOM 2275 N N . ARG A 1 289 ? -1.107 -4.295 1.297 1.00 97.50 289 ARG A N 1
ATOM 2276 C CA . ARG A 1 289 ? -2.372 -3.636 1.659 1.00 97.50 289 ARG A CA 1
ATOM 2277 C C . ARG A 1 289 ? -3.533 -4.035 0.760 1.00 97.50 289 ARG A C 1
ATOM 2279 O O . ARG A 1 289 ? -4.658 -4.126 1.253 1.00 97.50 289 ARG A O 1
ATOM 2286 N N . VAL A 1 290 ? -3.264 -4.268 -0.523 1.00 96.12 290 VAL A N 1
ATOM 2287 C CA . VAL A 1 290 ? -4.287 -4.611 -1.520 1.00 96.12 290 VAL A CA 1
ATOM 2288 C C . VAL A 1 290 ? -4.507 -6.126 -1.585 1.00 96.12 290 VAL A C 1
ATOM 2290 O O . VAL A 1 290 ? -5.630 -6.594 -1.405 1.00 96.12 290 VAL A O 1
ATOM 2293 N N . HIS A 1 291 ? -3.434 -6.895 -1.778 1.00 93.81 291 HIS A N 1
ATOM 2294 C CA . HIS A 1 291 ? -3.463 -8.341 -2.041 1.00 93.81 291 HIS A CA 1
ATOM 2295 C C . HIS A 1 291 ? -3.269 -9.177 -0.773 1.00 93.81 291 HIS A C 1
ATOM 2297 O O . HIS A 1 291 ? -3.828 -10.262 -0.649 1.00 93.81 291 HIS A O 1
ATOM 2303 N N . GLY A 1 292 ? -2.546 -8.653 0.219 1.00 93.00 292 GLY A N 1
ATOM 2304 C CA . GLY A 1 292 ? -2.138 -9.411 1.405 1.00 93.00 292 GLY A CA 1
ATOM 2305 C C . GLY A 1 292 ? -0.747 -10.041 1.269 1.00 93.00 292 GLY A C 1
ATOM 2306 O O . GLY A 1 292 ? -0.049 -9.810 0.286 1.00 93.00 292 GLY A O 1
ATOM 2307 N N . PRO A 1 293 ? -0.288 -10.787 2.289 1.00 90.44 293 PRO A N 1
ATOM 2308 C CA . PRO A 1 293 ? 1.050 -11.372 2.304 1.00 90.44 293 PRO A CA 1
ATOM 2309 C C . PRO A 1 293 ? 1.129 -12.645 1.436 1.00 90.44 293 PRO A C 1
ATOM 2311 O O . PRO A 1 293 ? 1.084 -13.755 1.962 1.00 90.44 293 PRO A O 1
ATOM 2314 N N . ASP A 1 294 ? 1.281 -12.481 0.121 1.00 92.94 294 ASP A N 1
ATOM 2315 C CA . ASP A 1 294 ? 1.509 -13.564 -0.850 1.00 92.94 294 ASP A CA 1
ATOM 2316 C C . ASP A 1 294 ? 2.719 -13.238 -1.741 1.00 92.94 294 ASP A C 1
ATOM 2318 O O . ASP A 1 294 ? 2.685 -12.317 -2.553 1.00 92.94 294 ASP A O 1
ATOM 2322 N N . ARG A 1 295 ? 3.808 -14.000 -1.580 1.00 91.94 295 ARG A N 1
ATOM 2323 C CA . ARG A 1 295 ? 5.070 -13.763 -2.300 1.00 91.94 295 ARG A CA 1
ATOM 2324 C C . ARG A 1 295 ? 5.006 -14.137 -3.777 1.00 91.94 295 ARG A C 1
ATOM 2326 O O . ARG A 1 295 ? 5.704 -13.521 -4.581 1.00 91.94 295 ARG A O 1
ATOM 2333 N N . GLU A 1 296 ? 4.243 -15.171 -4.127 1.00 93.31 296 GLU A N 1
ATOM 2334 C CA . GLU A 1 296 ? 4.112 -15.589 -5.525 1.00 93.31 296 GLU A CA 1
ATOM 2335 C C . GLU A 1 296 ? 3.290 -14.546 -6.282 1.00 93.31 296 GLU A C 1
ATOM 2337 O O . GLU A 1 296 ? 3.690 -14.094 -7.358 1.00 93.31 296 GLU A O 1
ATOM 2342 N N . ASP A 1 297 ? 2.193 -14.094 -5.677 1.00 93.88 297 ASP A N 1
ATOM 2343 C CA . ASP A 1 297 ? 1.385 -13.018 -6.232 1.00 93.88 297 ASP A CA 1
ATOM 2344 C C . ASP A 1 297 ? 2.151 -11.686 -6.322 1.00 93.88 297 ASP A C 1
ATOM 2346 O O . ASP A 1 297 ? 2.099 -11.024 -7.362 1.00 93.88 297 ASP A O 1
ATOM 2350 N N . GLU A 1 298 ? 2.936 -11.330 -5.299 1.00 96.19 298 GLU A N 1
ATOM 2351 C CA . GLU A 1 298 ? 3.795 -10.136 -5.308 1.00 96.19 298 GLU A CA 1
ATOM 2352 C C . GLU A 1 298 ? 4.764 -10.157 -6.497 1.00 96.19 298 GLU A C 1
ATOM 2354 O O . GLU A 1 298 ? 4.883 -9.179 -7.243 1.00 96.19 298 GLU A O 1
ATOM 2359 N N . HIS A 1 299 ? 5.422 -11.296 -6.729 1.00 95.06 299 HIS A N 1
ATOM 2360 C CA . HIS A 1 299 ? 6.335 -11.466 -7.855 1.00 95.06 299 HIS A CA 1
ATOM 2361 C C . HIS A 1 299 ? 5.616 -11.341 -9.207 1.00 95.06 299 HIS A C 1
ATOM 2363 O O . HIS A 1 299 ? 6.133 -10.703 -10.134 1.00 95.06 299 HIS A O 1
ATOM 2369 N N . HIS A 1 300 ? 4.421 -11.926 -9.340 1.00 93.81 300 HIS A N 1
ATOM 2370 C CA . HIS A 1 300 ? 3.611 -11.800 -10.551 1.00 93.81 300 HIS A CA 1
ATOM 2371 C C . HIS A 1 300 ? 3.187 -10.356 -10.811 1.00 93.81 300 HIS A C 1
ATOM 2373 O O . HIS A 1 300 ? 3.301 -9.884 -11.943 1.00 93.81 300 HIS A O 1
ATOM 2379 N N . LEU A 1 301 ? 2.754 -9.633 -9.777 1.00 95.94 301 LEU A N 1
ATOM 2380 C CA . LEU A 1 301 ? 2.372 -8.233 -9.902 1.00 95.94 301 LEU A CA 1
ATOM 2381 C C . LEU A 1 301 ? 3.562 -7.364 -10.330 1.00 95.94 301 LEU A C 1
ATOM 2383 O O . LEU A 1 301 ? 3.443 -6.585 -11.271 1.00 95.94 301 LEU A O 1
ATOM 2387 N N . LEU A 1 302 ? 4.725 -7.531 -9.697 1.00 96.88 302 LEU A N 1
ATOM 2388 C CA . LEU A 1 302 ? 5.940 -6.803 -10.069 1.00 96.88 302 LEU A CA 1
ATOM 2389 C C . LEU A 1 302 ? 6.375 -7.102 -11.517 1.00 96.88 302 LEU A C 1
ATOM 2391 O O . LEU A 1 302 ? 6.813 -6.201 -12.237 1.00 96.88 302 LEU A O 1
ATOM 2395 N N . SER A 1 303 ? 6.208 -8.350 -11.964 1.00 95.88 303 SER A N 1
ATOM 2396 C CA . SER A 1 303 ? 6.487 -8.764 -13.345 1.00 95.88 303 SER A CA 1
ATOM 2397 C C . SER A 1 303 ? 5.500 -8.157 -14.351 1.00 95.88 303 SER A C 1
ATOM 2399 O O . SER A 1 303 ? 5.907 -7.756 -15.444 1.00 95.88 303 SER A O 1
ATOM 2401 N N . LEU A 1 304 ? 4.218 -8.036 -13.989 1.00 96.06 304 LEU A N 1
ATOM 2402 C CA . LEU A 1 304 ? 3.212 -7.331 -14.789 1.00 96.06 304 LEU A CA 1
ATOM 2403 C C . LEU A 1 304 ? 3.545 -5.837 -14.895 1.00 96.06 304 LEU A C 1
ATOM 2405 O O . LEU A 1 304 ? 3.526 -5.288 -15.994 1.00 96.06 304 LEU A O 1
ATOM 2409 N N . THR A 1 305 ? 3.938 -5.192 -13.793 1.00 97.56 305 THR A N 1
ATOM 2410 C CA . THR A 1 305 ? 4.389 -3.790 -13.799 1.00 97.56 305 THR A CA 1
ATOM 2411 C C . THR A 1 305 ? 5.594 -3.596 -14.719 1.00 97.56 305 THR A C 1
ATOM 2413 O O . THR A 1 305 ? 5.651 -2.625 -15.470 1.00 97.56 305 THR A O 1
ATOM 2416 N N . ARG A 1 306 ? 6.543 -4.541 -14.737 1.00 97.25 306 ARG A N 1
ATOM 2417 C CA . ARG A 1 306 ? 7.664 -4.516 -15.689 1.00 97.25 306 ARG A CA 1
ATOM 2418 C C . ARG A 1 306 ? 7.177 -4.570 -17.137 1.00 97.25 306 ARG A C 1
ATOM 2420 O O . ARG A 1 306 ? 7.660 -3.804 -17.970 1.00 97.25 306 ARG A O 1
ATOM 2427 N N . ALA A 1 307 ? 6.257 -5.486 -17.441 1.00 96.44 307 ALA A N 1
ATOM 2428 C CA . ALA A 1 307 ? 5.686 -5.628 -18.777 1.00 96.44 307 ALA A CA 1
ATOM 2429 C C . ALA A 1 307 ? 4.938 -4.357 -19.206 1.00 96.44 307 ALA A C 1
ATOM 2431 O O . ALA A 1 307 ? 5.091 -3.926 -20.348 1.00 96.44 307 ALA A O 1
ATOM 2432 N N . LEU A 1 308 ? 4.224 -3.709 -18.280 1.00 96.56 308 LEU A N 1
ATOM 2433 C CA . LEU A 1 308 ? 3.584 -2.414 -18.498 1.00 96.56 308 LEU A CA 1
ATOM 2434 C C . LEU A 1 308 ? 4.610 -1.353 -18.902 1.00 96.56 308 LEU A C 1
ATOM 2436 O O . LEU A 1 308 ? 4.460 -0.758 -19.967 1.00 96.56 308 LEU A O 1
ATOM 2440 N N . VAL A 1 309 ? 5.691 -1.179 -18.135 1.00 96.50 309 VAL A N 1
ATOM 2441 C CA . VAL A 1 309 ? 6.754 -0.210 -18.468 1.00 96.50 309 VAL A CA 1
ATOM 2442 C C . VAL A 1 309 ? 7.357 -0.489 -19.847 1.00 96.50 309 VAL A C 1
ATOM 2444 O O . VAL A 1 309 ? 7.515 0.431 -20.646 1.00 96.50 309 VAL A O 1
ATOM 2447 N N . LEU A 1 310 ? 7.654 -1.755 -20.159 1.00 94.81 310 LEU A N 1
ATOM 2448 C CA . LEU A 1 310 ? 8.164 -2.144 -21.477 1.00 94.81 310 LEU A CA 1
ATOM 2449 C C . LEU A 1 310 ? 7.162 -1.841 -22.596 1.00 94.81 310 LEU A C 1
ATOM 2451 O O . LEU A 1 310 ? 7.570 -1.401 -23.667 1.00 94.81 310 LEU A O 1
ATOM 2455 N N . SER A 1 311 ? 5.868 -2.063 -22.369 1.00 93.44 311 SER A N 1
ATOM 2456 C CA . SER A 1 311 ? 4.836 -1.773 -23.367 1.00 93.44 311 SER A CA 1
ATOM 2457 C C . SER A 1 311 ? 4.707 -0.272 -23.636 1.00 93.44 311 SER A C 1
ATOM 2459 O O . SER A 1 311 ? 4.592 0.127 -24.791 1.00 93.44 311 SER A O 1
ATOM 2461 N N . LEU A 1 312 ? 4.815 0.560 -22.595 1.00 92.31 312 LEU A N 1
ATOM 2462 C CA . LEU A 1 312 ? 4.745 2.019 -22.703 1.00 92.31 312 LEU A CA 1
ATOM 2463 C C . LEU A 1 312 ? 5.975 2.603 -23.417 1.00 92.31 312 LEU A C 1
ATOM 2465 O O . LEU A 1 312 ? 5.843 3.580 -24.147 1.00 92.31 312 LEU A O 1
ATOM 2469 N N . LEU A 1 313 ? 7.153 1.987 -23.259 1.00 88.88 313 LEU A N 1
ATOM 2470 C CA . LEU A 1 313 ? 8.383 2.397 -23.950 1.00 88.88 313 LEU A CA 1
ATOM 2471 C C . LEU A 1 313 ? 8.357 2.135 -25.461 1.00 88.88 313 LEU A C 1
ATOM 2473 O O . LEU A 1 313 ? 8.954 2.893 -26.220 1.00 88.88 313 LEU A O 1
ATOM 2477 N N . HIS A 1 314 ? 7.688 1.070 -25.904 1.00 81.62 314 HIS A N 1
ATOM 2478 C CA . HIS A 1 314 ? 7.645 0.690 -27.319 1.00 81.62 314 HIS A CA 1
ATOM 2479 C C . HIS A 1 314 ? 6.444 1.278 -28.078 1.00 81.62 314 HIS A C 1
ATOM 2481 O O . HIS A 1 314 ? 6.347 1.079 -29.288 1.00 81.62 314 HIS A O 1
ATOM 2487 N N . HIS A 1 315 ? 5.540 2.006 -27.406 1.00 69.56 315 HIS A N 1
ATOM 2488 C CA . HIS A 1 315 ? 4.362 2.608 -28.034 1.00 69.56 315 HIS A CA 1
ATOM 2489 C C . HIS A 1 315 ? 4.531 4.134 -28.221 1.00 69.56 315 HIS A C 1
ATOM 2491 O O . HIS A 1 315 ? 4.637 4.860 -27.229 1.00 69.56 315 HIS A O 1
ATOM 2497 N N . PRO A 1 316 ? 4.504 4.661 -29.465 1.00 55.69 316 PRO A N 1
ATOM 2498 C CA . PRO A 1 316 ? 4.846 6.060 -29.749 1.00 55.69 316 PRO A CA 1
ATOM 2499 C C . PRO A 1 316 ? 3.937 7.097 -29.067 1.00 55.69 316 PRO A C 1
ATOM 2501 O O . PRO A 1 316 ? 4.398 8.178 -28.718 1.00 55.69 316 PRO A O 1
ATOM 2504 N N . GLN A 1 317 ? 2.662 6.770 -28.830 1.00 55.81 317 GLN A N 1
ATOM 2505 C CA . GLN A 1 317 ? 1.710 7.659 -28.142 1.00 55.81 317 GLN A CA 1
ATOM 2506 C C . GLN A 1 317 ? 1.891 7.680 -26.611 1.00 55.81 317 GLN A C 1
ATOM 2508 O O . GLN A 1 317 ? 1.525 8.657 -25.967 1.00 55.81 317 GLN A O 1
ATOM 2513 N N . SER A 1 318 ? 2.487 6.637 -26.024 1.00 53.47 318 SER A N 1
ATOM 2514 C CA . SER A 1 318 ? 2.644 6.478 -24.569 1.00 53.47 318 SER A CA 1
ATOM 2515 C C . SER A 1 318 ? 4.015 6.923 -24.052 1.00 53.47 318 SER A C 1
ATOM 2517 O O . SER A 1 318 ? 4.149 7.252 -22.875 1.00 53.47 318 SER A O 1
ATOM 2519 N N . ALA A 1 319 ? 5.024 6.978 -24.927 1.00 57.84 319 ALA A N 1
ATOM 2520 C CA . ALA A 1 319 ? 6.381 7.390 -24.573 1.00 57.84 319 ALA A CA 1
ATOM 2521 C C . ALA A 1 319 ? 6.444 8.836 -24.039 1.00 57.84 319 ALA A C 1
ATOM 2523 O O . ALA A 1 319 ? 7.194 9.111 -23.106 1.00 57.84 319 ALA A O 1
ATOM 2524 N N . HIS A 1 320 ? 5.609 9.743 -24.563 1.00 53.75 320 HIS A N 1
ATOM 2525 C CA . HIS A 1 320 ? 5.546 11.141 -24.114 1.00 53.75 320 HIS A CA 1
ATOM 2526 C C . HIS A 1 320 ? 4.970 11.323 -22.702 1.00 53.75 320 HIS A C 1
ATOM 2528 O O . HIS A 1 320 ? 5.300 12.304 -22.049 1.00 53.75 320 HIS A O 1
ATOM 2534 N N . ALA A 1 321 ? 4.137 10.393 -22.224 1.00 56.81 321 ALA A N 1
ATOM 2535 C CA . ALA A 1 321 ? 3.564 10.423 -20.875 1.00 56.81 321 ALA A CA 1
ATOM 2536 C C . ALA A 1 321 ? 4.432 9.686 -19.835 1.00 56.81 321 ALA A C 1
ATOM 2538 O O . ALA A 1 321 ? 4.086 9.636 -18.654 1.00 56.81 321 ALA A O 1
ATOM 2539 N N . LEU A 1 322 ? 5.515 9.038 -20.274 1.00 57.44 322 LEU A N 1
ATOM 2540 C CA . LEU A 1 322 ? 6.388 8.212 -19.437 1.00 57.44 322 LEU A CA 1
ATOM 2541 C C . LEU A 1 322 ? 7.742 8.885 -19.129 1.00 57.44 322 LEU A C 1
ATOM 2543 O O . LEU A 1 322 ? 8.382 8.519 -18.139 1.00 57.44 322 LEU A O 1
ATOM 2547 N N . ILE A 1 323 ? 8.172 9.824 -19.980 1.00 49.75 323 ILE A N 1
ATOM 2548 C CA . ILE A 1 323 ? 9.398 10.637 -19.847 1.00 49.75 323 ILE A CA 1
ATOM 2549 C C . ILE A 1 323 ? 9.112 11.863 -18.981 1.00 49.75 323 ILE A C 1
ATOM 2551 O O . ILE A 1 323 ? 9.953 12.144 -18.096 1.00 49.75 323 ILE A O 1
#

Foldseek 3Di:
DDPVDPVVVVVVVVVCVVPVDDDDDDDPDQVVCVVVVSDDDDDDDDDDDPDDDDPDDPPDPPDPPPPFDQCPPQKWKKKFDFPPVLVLVLVVLVVCLCVLLVWDKQKFWFWDADPVGTTITIIIGTPDDPVSSVVSVVVSSVVCVVVVSTVDIDIDTDDQPCVQQNDPPLSVLVSQLRRLLLQLLSVLLVCVVVVVAHSLLVLLLLLLLLCVLLPHALVNLLVPQDADPDDQDPVSLVSSLVCLLCVVPDDPSSVVSSVSSSVSSNVSSVVDPCSVSNSVVSSCRSCRSNPNPDPVVSSSSSNSSSSNSVVLCPDPSNVVSRD

InterPro domains:
  IPR023809 Thiopeptide-type bacteriocin biosynthesis domain [PF14028] (75-307)
  IPR023809 Thiopeptide-type bacteriocin biosynthesis domain [TIGR03891] (75-308)

Radius of gyration: 30.19 Å; chains: 1; bounding box: 90×49×65 Å

Secondary structure (DSSP, 8-state):
--SSSHHHHHHHHHHHHHHS-----PPPPGGGGGGGTT------------SPPPPPPP-----------TTTTS-EEEEEE--GGGHHHHHHGGGGHHHHHTS-EEEEEEEEEETTEEEEEEEEEESS-HHHHHHHHHHHHHHHHHTTS-SEEEEE-----HHHH-STTHHHHHHHHHHHHHHHHHHHHHHHHTTSS-HHHHHHHHHHHHHHHTT--HHHHHHHSPPPSS---HHHHHHHHHHHH-GGGS-HHHHHHHHHHHHHHHHHHTT-SSGGGGHHHHHHHHHHHHT-S-HHHHHHHHHHHHHHHHHHHH-TTTGGGT-

pLDDT: mean 89.04, std 12.24, range [41.0, 98.75]

Organism: Nocardiopsis alba (strain ATCC BAA-2165 / BE74) (NCBI:txid1205910)